Protein AF-A0A947CU86-F1 (afdb_monomer_lite)

Foldseek 3Di:
DPPPVVVVVVVVLVVLVVDFDPVLLVVQQVLLVVLLVLQLVVLVVLQVQLVCLLVQLVVQLVVDDCPPRVLSNLLSVLSNVSSVVSNVVSVVSNVVSVPDGGDRDLVVSLVVLVVVLVVLVVLLVVLVVQLVVLVCLLVVLVVPDDSSSSSPNNSVNSNVVSVVSNVVSVVVSVVSVVSNVVSVVSSVVSNPPPPPPPPPDDDDD

Radius of gyration: 26.67 Å; chains: 1; bounding box: 79×33×74 Å

pLDDT: mean 85.04, std 18.04, range [40.31, 98.44]

Sequence (205 aa):
MSGANNRLAATALVAALVFSPPAAADDVRELGSERIDAGRTHLWRSLVWGGANVAGGLALTLASDRDDDAFRWGFGIQTTIWGSINVGIAGIGLAWMASSKPDSQALAANRSERRYHDILLFSLGLDIAYITAGTLLVTTSYYGLDSAREWRGQGTAIIIQGSALLVLEGLQWLGSRKRLDRLARLRLSAQPAAGGGLLGLTYSW

Secondary structure (DSSP, 8-state):
--HHHHHHHHHHHHHHHH---HHHHHHHHHHHHHHHHHHHHHHHHHHHHHHHHHHHHHHHHHTS-TTTSHHHHHHHHHHHHHHHHHHHHHHHHHHHHTT----SSHHHHHHHHHHHHHHHHHHHHHHHHHHHHHHHHHHHTTSS-TTHHHHHHHHHHHHHHHHHHHHHHHHHHHHHHHHHHHHHHHHHHHS--TTSTTSS-----

Structure (mmCIF, N/CA/C/O backbone):
data_AF-A0A947CU86-F1
#
_entry.id   AF-A0A947CU86-F1
#
loop_
_atom_site.group_PDB
_atom_site.id
_atom_site.type_symbol
_atom_site.label_atom_id
_atom_site.label_alt_id
_atom_site.label_comp_id
_atom_site.label_asym_id
_atom_site.label_entity_id
_atom_site.label_seq_id
_atom_site.pdbx_PDB_ins_code
_atom_site.Cartn_x
_atom_site.Cartn_y
_atom_site.Cartn_z
_atom_site.occupancy
_atom_site.B_iso_or_equiv
_atom_site.auth_seq_id
_atom_site.auth_comp_id
_atom_site.auth_asym_id
_atom_site.auth_atom_id
_atom_site.pdbx_PDB_model_num
ATOM 1 N N . MET A 1 1 ? 50.654 3.733 -41.963 1.00 47.09 1 MET A N 1
ATOM 2 C CA . MET A 1 1 ? 49.215 4.082 -42.075 1.00 47.09 1 MET A CA 1
ATOM 3 C C . MET A 1 1 ? 48.349 3.266 -41.092 1.00 47.09 1 MET A C 1
ATOM 5 O O . MET A 1 1 ? 47.300 2.776 -41.470 1.00 47.09 1 MET A O 1
ATOM 9 N N . SER A 1 2 ? 48.762 3.123 -39.819 1.00 54.47 2 SER A N 1
ATOM 10 C CA . SER A 1 2 ? 48.119 2.214 -38.835 1.00 54.47 2 SER A CA 1
ATOM 11 C C . SER A 1 2 ? 47.213 2.934 -37.805 1.00 54.47 2 SER A C 1
ATOM 13 O O . SER A 1 2 ? 46.310 2.342 -37.226 1.00 54.47 2 SER A O 1
ATOM 15 N N . GLY A 1 3 ? 47.374 4.252 -37.618 1.00 40.31 3 GLY A N 1
ATOM 16 C CA . GLY A 1 3 ? 46.647 5.015 -36.588 1.00 40.31 3 GLY A CA 1
ATOM 17 C C . GLY A 1 3 ? 45.182 5.365 -36.897 1.00 40.31 3 GLY A C 1
ATOM 18 O O . GLY A 1 3 ? 44.434 5.691 -35.977 1.00 40.31 3 GLY A O 1
ATOM 19 N N . ALA A 1 4 ? 44.750 5.295 -38.162 1.00 46.72 4 ALA A N 1
ATOM 20 C CA . ALA A 1 4 ? 43.380 5.644 -38.558 1.00 46.72 4 ALA A CA 1
ATOM 21 C C . ALA A 1 4 ? 42.360 4.548 -38.186 1.00 46.72 4 ALA A C 1
ATOM 23 O O . ALA A 1 4 ? 41.251 4.857 -37.753 1.00 46.72 4 ALA A O 1
ATOM 24 N N . ASN A 1 5 ? 42.762 3.274 -38.258 1.00 45.03 5 ASN A N 1
ATOM 25 C CA . ASN A 1 5 ? 41.871 2.134 -38.019 1.00 45.03 5 ASN A CA 1
ATOM 26 C C . ASN A 1 5 ? 41.503 1.976 -36.534 1.00 45.03 5 ASN A C 1
ATOM 28 O O . ASN A 1 5 ? 40.354 1.676 -36.216 1.00 45.03 5 ASN A O 1
ATOM 32 N N . ASN A 1 6 ? 42.431 2.274 -35.616 1.00 45.84 6 ASN A N 1
ATOM 33 C CA . ASN A 1 6 ? 42.163 2.201 -34.172 1.00 45.84 6 ASN A CA 1
ATOM 34 C C . ASN A 1 6 ? 41.195 3.283 -33.680 1.00 45.84 6 ASN A C 1
ATOM 36 O O . ASN A 1 6 ? 40.425 3.044 -32.752 1.00 45.84 6 ASN A O 1
ATOM 40 N N . ARG A 1 7 ? 41.205 4.470 -34.302 1.00 43.47 7 ARG A N 1
ATOM 41 C CA . ARG A 1 7 ? 40.267 5.544 -33.947 1.00 43.47 7 ARG A CA 1
ATOM 42 C C . ARG A 1 7 ? 38.852 5.215 -34.410 1.00 43.47 7 ARG A C 1
ATOM 44 O O . ARG A 1 7 ? 37.931 5.343 -33.617 1.00 43.47 7 ARG A O 1
ATOM 51 N N . LEU A 1 8 ? 38.695 4.700 -35.630 1.00 46.00 8 LEU A N 1
ATOM 52 C CA . LEU A 1 8 ? 37.393 4.285 -36.163 1.00 46.00 8 LEU A CA 1
ATOM 53 C C . LEU A 1 8 ? 36.778 3.124 -35.368 1.00 46.00 8 LEU A C 1
ATOM 55 O O . LEU A 1 8 ? 35.585 3.157 -35.077 1.00 46.00 8 LEU A O 1
ATOM 59 N N . ALA A 1 9 ? 37.589 2.148 -34.942 1.00 44.66 9 ALA A N 1
ATOM 60 C CA . ALA A 1 9 ? 37.128 1.045 -34.100 1.00 44.66 9 ALA A CA 1
ATOM 61 C C . ALA A 1 9 ? 36.658 1.524 -32.715 1.00 44.66 9 ALA A C 1
ATOM 63 O O . ALA A 1 9 ? 35.591 1.120 -32.259 1.00 44.66 9 ALA A O 1
ATOM 64 N N . ALA A 1 10 ? 37.399 2.434 -32.071 1.00 43.59 10 ALA A N 1
ATOM 65 C CA . ALA A 1 10 ? 37.011 3.006 -30.781 1.00 43.59 10 ALA A CA 1
ATOM 66 C C . ALA A 1 10 ? 35.744 3.878 -30.881 1.00 43.59 10 ALA A C 1
ATOM 68 O O . ALA A 1 10 ? 34.868 3.791 -30.022 1.00 43.59 10 ALA A O 1
ATOM 69 N N . THR A 1 11 ? 35.600 4.677 -31.945 1.00 48.91 11 THR A N 1
ATOM 70 C CA . THR A 1 11 ? 34.396 5.493 -32.178 1.00 48.91 11 THR A CA 1
ATOM 71 C C . THR A 1 11 ? 33.174 4.631 -32.506 1.00 48.91 11 THR A C 1
ATOM 73 O O . THR A 1 11 ? 32.088 4.925 -32.016 1.00 48.91 11 THR A O 1
ATOM 76 N N . ALA A 1 12 ? 33.337 3.535 -33.254 1.00 47.31 12 ALA A N 1
ATOM 77 C CA . ALA A 1 12 ? 32.263 2.580 -33.533 1.00 47.31 12 ALA A CA 1
ATOM 78 C C . ALA A 1 12 ? 31.816 1.811 -32.276 1.00 47.31 12 ALA A C 1
ATOM 80 O O . ALA A 1 12 ? 30.625 1.573 -32.096 1.00 47.31 12 ALA A O 1
ATOM 81 N N . LEU A 1 13 ? 32.744 1.483 -31.370 1.00 46.41 13 LEU A N 1
ATOM 82 C CA . LEU A 1 13 ? 32.437 0.835 -30.089 1.00 46.41 13 LEU A CA 1
ATOM 83 C C . LEU A 1 13 ? 31.661 1.765 -29.150 1.00 46.41 13 LEU A C 1
ATOM 85 O O . LEU A 1 13 ? 30.691 1.345 -28.525 1.00 46.41 13 LEU A O 1
ATOM 89 N N . VAL A 1 14 ? 32.043 3.045 -29.098 1.00 49.31 14 VAL A N 1
ATOM 90 C CA . VAL A 1 14 ? 31.307 4.077 -28.353 1.00 49.31 14 VAL A CA 1
ATOM 91 C C . VAL A 1 14 ? 29.944 4.351 -28.998 1.00 49.31 14 VAL A C 1
ATOM 93 O O . VAL A 1 14 ? 28.955 4.481 -28.285 1.00 49.31 14 VAL A O 1
ATOM 96 N N . ALA A 1 15 ? 29.850 4.360 -30.331 1.00 45.69 15 ALA A N 1
ATOM 97 C CA . ALA A 1 15 ? 28.580 4.512 -31.039 1.00 45.69 15 ALA A CA 1
ATOM 98 C C . ALA A 1 15 ? 27.636 3.317 -30.809 1.00 45.69 15 ALA A C 1
ATOM 100 O O . ALA A 1 15 ? 26.455 3.531 -30.559 1.00 45.69 15 ALA A O 1
ATOM 101 N N . ALA A 1 16 ? 28.145 2.081 -30.795 1.00 48.28 16 ALA A N 1
ATOM 102 C CA . ALA A 1 16 ? 27.369 0.878 -30.472 1.00 48.28 16 ALA A CA 1
ATOM 103 C C . ALA A 1 16 ? 26.958 0.807 -28.988 1.00 48.28 16 ALA A C 1
ATOM 105 O O . ALA A 1 16 ? 25.916 0.251 -28.657 1.00 48.28 16 ALA A O 1
ATOM 106 N N . LEU A 1 17 ? 27.736 1.414 -28.085 1.00 49.50 17 LEU A N 1
ATOM 107 C CA . LEU A 1 17 ? 27.363 1.586 -26.675 1.00 49.50 17 LEU A CA 1
ATOM 108 C C . LEU A 1 17 ? 26.264 2.644 -26.471 1.00 49.50 17 LEU A C 1
ATOM 110 O O . LEU A 1 17 ? 25.561 2.600 -25.462 1.00 49.50 17 LEU A O 1
ATOM 114 N N . VAL A 1 18 ? 26.118 3.587 -27.407 1.00 52.91 18 VAL A N 1
ATOM 115 C CA . VAL A 1 18 ? 25.136 4.685 -27.350 1.00 52.91 18 VAL A CA 1
ATOM 116 C C . VAL A 1 18 ? 23.864 4.364 -28.149 1.00 52.91 18 VAL A C 1
ATOM 118 O O . VAL A 1 18 ? 22.779 4.792 -27.756 1.00 52.91 18 VAL A O 1
ATOM 121 N N . PHE A 1 19 ? 23.963 3.577 -29.224 1.00 52.75 19 PHE A N 1
ATOM 122 C CA . PHE A 1 19 ? 22.835 3.163 -30.060 1.00 52.75 19 PHE A CA 1
ATOM 123 C C . PHE A 1 19 ? 22.458 1.703 -29.789 1.00 52.75 19 PHE A C 1
ATOM 125 O O . PHE A 1 19 ? 23.100 0.773 -30.272 1.00 52.75 19 PHE A O 1
ATOM 132 N N . SER A 1 20 ? 21.381 1.496 -29.029 1.00 56.19 20 SER A N 1
ATOM 133 C CA . SER A 1 20 ? 20.736 0.180 -28.968 1.00 56.19 20 SER A CA 1
ATOM 134 C C . SER A 1 20 ? 20.122 -0.148 -30.337 1.00 56.19 20 SER A C 1
ATOM 136 O O . SER A 1 20 ? 19.529 0.746 -30.949 1.00 56.19 20 SER A O 1
ATOM 138 N N . PRO A 1 21 ? 20.242 -1.393 -30.840 1.00 62.12 21 PRO A N 1
ATOM 139 C CA . PRO A 1 21 ? 19.583 -1.786 -32.081 1.00 62.12 21 PRO A CA 1
ATOM 140 C C . PRO A 1 21 ? 18.061 -1.583 -31.959 1.00 62.12 21 PRO A C 1
ATOM 142 O O . PRO A 1 21 ? 17.528 -1.708 -30.854 1.00 62.12 21 PRO A O 1
ATOM 145 N N . PRO A 1 22 ? 17.347 -1.294 -33.062 1.00 64.44 22 PRO A N 1
ATOM 146 C CA . PRO A 1 22 ? 15.924 -0.942 -33.030 1.00 64.44 22 PRO A CA 1
ATOM 147 C C . PRO A 1 22 ? 15.060 -1.989 -32.309 1.00 64.44 22 PRO A C 1
ATOM 149 O O . PRO A 1 22 ? 14.259 -1.612 -31.463 1.00 64.44 22 PRO A O 1
ATOM 152 N N . ALA A 1 23 ? 15.325 -3.286 -32.508 1.00 65.81 23 ALA A N 1
ATOM 153 C CA . ALA A 1 23 ? 14.635 -4.362 -31.786 1.00 65.81 23 ALA A CA 1
ATOM 154 C C . ALA A 1 23 ? 14.826 -4.292 -30.254 1.00 65.81 23 ALA A C 1
ATOM 156 O O . ALA A 1 23 ? 13.877 -4.463 -29.501 1.00 65.81 23 ALA A O 1
ATOM 157 N N . ALA A 1 24 ? 16.028 -3.950 -29.774 1.00 76.38 24 ALA A N 1
ATOM 158 C CA . ALA A 1 24 ? 16.272 -3.773 -28.341 1.00 7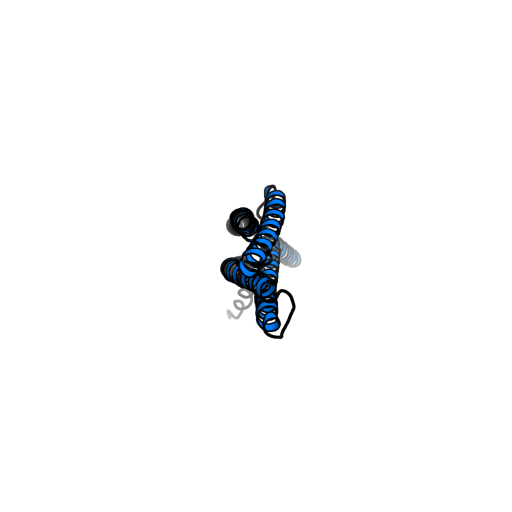6.38 24 ALA A CA 1
ATOM 159 C C . ALA A 1 24 ? 15.626 -2.488 -27.793 1.00 76.38 24 ALA A C 1
ATOM 161 O O . ALA A 1 24 ? 15.293 -2.421 -26.612 1.00 76.38 24 ALA A O 1
ATOM 162 N N . ALA A 1 25 ? 15.457 -1.457 -28.626 1.00 81.12 25 ALA A N 1
ATOM 163 C CA . ALA A 1 25 ? 14.729 -0.252 -28.243 1.00 81.12 25 ALA A CA 1
ATOM 164 C C . ALA A 1 25 ? 13.219 -0.520 -28.120 1.00 81.12 25 ALA A C 1
ATOM 166 O O . ALA A 1 25 ? 12.595 -0.002 -27.193 1.00 81.12 25 ALA A O 1
ATOM 167 N N . ASP A 1 26 ? 12.651 -1.350 -28.996 1.00 87.81 26 ASP A N 1
ATOM 168 C CA . ASP A 1 26 ? 11.247 -1.764 -28.932 1.00 87.81 26 ASP A CA 1
ATOM 169 C C . ASP A 1 26 ? 10.968 -2.603 -27.675 1.00 87.81 26 ASP A C 1
ATOM 171 O O . ASP A 1 26 ? 10.070 -2.251 -26.907 1.00 87.81 26 ASP A O 1
ATOM 175 N N . ASP A 1 27 ? 11.817 -3.592 -27.369 1.00 89.44 27 ASP A N 1
ATOM 176 C CA . ASP A 1 27 ? 11.718 -4.400 -26.140 1.00 89.44 27 ASP A CA 1
ATOM 177 C C . ASP A 1 27 ? 11.796 -3.533 -24.866 1.00 89.44 27 ASP A C 1
ATOM 179 O O . ASP A 1 27 ? 11.077 -3.737 -23.884 1.00 89.44 27 ASP A O 1
ATOM 183 N N . VAL A 1 28 ? 12.676 -2.524 -24.856 1.00 90.12 28 VAL A N 1
ATOM 184 C CA . VAL A 1 28 ? 12.809 -1.587 -23.727 1.00 90.12 28 VAL A CA 1
ATOM 185 C C . VAL A 1 28 ? 11.543 -0.750 -23.549 1.00 90.12 28 VAL A C 1
ATOM 187 O O . VAL A 1 28 ? 11.102 -0.537 -22.414 1.00 90.12 28 VAL A O 1
ATOM 190 N N . ARG A 1 29 ? 10.943 -0.284 -24.650 1.00 91.44 29 ARG A N 1
ATOM 191 C CA . ARG A 1 29 ? 9.690 0.480 -24.610 1.00 91.44 29 ARG A CA 1
ATOM 192 C C . ARG A 1 29 ? 8.526 -0.391 -24.159 1.00 91.44 29 ARG A C 1
ATOM 194 O O . ARG A 1 29 ? 7.700 0.092 -23.390 1.00 91.44 29 ARG A O 1
ATOM 201 N N . GLU A 1 30 ? 8.475 -1.651 -24.581 1.00 93.56 30 GLU A N 1
ATOM 202 C CA . GLU A 1 30 ? 7.477 -2.618 -24.123 1.00 93.56 30 GLU A CA 1
ATOM 203 C C . GLU A 1 30 ? 7.554 -2.804 -22.604 1.00 93.56 30 GLU A C 1
ATOM 205 O O . GLU A 1 30 ? 6.565 -2.585 -21.906 1.00 93.56 30 GLU A O 1
ATOM 210 N N . LEU A 1 31 ? 8.744 -3.084 -22.061 1.00 93.56 31 LEU A N 1
ATOM 211 C CA . LEU A 1 31 ? 8.944 -3.226 -20.612 1.00 93.56 31 LEU A CA 1
ATOM 212 C C . LEU A 1 31 ? 8.613 -1.935 -19.845 1.00 93.56 31 LEU A C 1
ATOM 214 O O . LEU A 1 31 ? 8.085 -1.980 -18.731 1.00 93.56 31 LEU A O 1
ATOM 218 N N . GLY A 1 32 ? 8.897 -0.773 -20.439 1.00 93.81 32 GLY A N 1
ATOM 219 C CA . GLY A 1 32 ? 8.495 0.525 -19.902 1.00 93.81 32 GLY A CA 1
ATOM 220 C C . GLY A 1 32 ? 6.973 0.709 -19.852 1.00 93.81 32 GLY A C 1
ATOM 221 O O . GLY A 1 32 ? 6.467 1.229 -18.855 1.00 93.81 32 GLY A O 1
ATOM 222 N N . SER A 1 33 ? 6.253 0.263 -20.885 1.00 95.00 33 SER A N 1
ATOM 223 C CA . SER A 1 33 ? 4.784 0.258 -20.932 1.00 95.00 33 SER A CA 1
ATOM 224 C C . SER A 1 33 ? 4.201 -0.703 -19.901 1.00 95.00 33 SER A C 1
ATOM 226 O O . SER A 1 33 ? 3.372 -0.282 -19.100 1.00 95.00 33 SER A O 1
ATOM 228 N N . GLU A 1 34 ? 4.710 -1.938 -19.818 1.00 95.62 34 GLU A N 1
ATOM 229 C CA . GLU A 1 34 ? 4.283 -2.921 -18.813 1.00 95.62 34 GLU A CA 1
ATOM 230 C C . GLU A 1 34 ? 4.397 -2.364 -17.383 1.00 95.62 34 GLU A C 1
ATOM 232 O O . GLU A 1 34 ? 3.523 -2.592 -16.546 1.00 95.62 34 GLU A O 1
ATOM 237 N N . ARG A 1 35 ? 5.478 -1.629 -17.081 1.00 95.69 35 ARG A N 1
ATOM 238 C CA . ARG A 1 35 ? 5.667 -0.969 -15.780 1.00 95.69 35 ARG A CA 1
ATOM 239 C C . ARG A 1 35 ? 4.604 0.097 -15.524 1.00 95.69 35 ARG A C 1
ATOM 241 O O . ARG A 1 35 ? 4.060 0.157 -14.422 1.00 95.69 35 ARG A O 1
ATOM 248 N N . ILE A 1 36 ? 4.339 0.958 -16.509 1.00 95.50 36 ILE A N 1
ATOM 249 C CA . ILE A 1 36 ? 3.331 2.022 -16.395 1.00 95.50 36 ILE A CA 1
ATOM 250 C C . ILE A 1 36 ? 1.943 1.406 -16.201 1.00 95.50 36 ILE A C 1
ATOM 252 O O . ILE A 1 36 ? 1.215 1.824 -15.303 1.00 95.50 36 ILE A O 1
ATOM 256 N N . ASP A 1 37 ? 1.603 0.377 -16.972 1.00 95.50 37 ASP A N 1
ATOM 257 C CA . ASP A 1 37 ? 0.316 -0.311 -16.881 1.00 95.50 37 ASP A CA 1
ATOM 258 C C . ASP A 1 37 ? 0.151 -1.046 -15.551 1.00 95.50 37 ASP A C 1
ATOM 260 O O . ASP A 1 37 ? -0.918 -0.978 -14.938 1.00 95.50 37 ASP A O 1
ATOM 264 N N . ALA A 1 38 ? 1.212 -1.685 -15.047 1.00 94.50 38 ALA A N 1
ATOM 265 C CA . ALA A 1 38 ? 1.219 -2.278 -13.713 1.00 94.50 38 ALA A CA 1
ATOM 266 C C . ALA A 1 38 ? 0.969 -1.217 -12.629 1.00 94.50 38 ALA A C 1
ATOM 268 O O . ALA A 1 38 ? 0.105 -1.408 -11.772 1.00 94.50 38 ALA A O 1
ATOM 269 N N . GLY A 1 39 ? 1.655 -0.071 -12.714 1.00 94.44 39 GLY A N 1
ATOM 270 C CA . GLY A 1 39 ? 1.456 1.058 -11.806 1.00 94.44 39 GLY A CA 1
ATOM 271 C C . GLY A 1 39 ? 0.026 1.604 -11.845 1.00 94.44 39 GLY A C 1
ATOM 272 O O . GLY A 1 39 ? -0.600 1.762 -10.798 1.00 94.44 39 GLY A O 1
ATOM 273 N N . ARG A 1 40 ? -0.536 1.827 -13.039 1.00 95.56 40 ARG A N 1
ATOM 274 C CA . ARG A 1 40 ? -1.930 2.280 -13.206 1.00 95.56 40 ARG A CA 1
ATOM 275 C C . ARG A 1 40 ? -2.922 1.270 -12.654 1.00 95.56 40 ARG A C 1
ATOM 277 O O . ARG A 1 40 ? -3.845 1.650 -11.941 1.00 95.56 40 ARG A O 1
ATOM 284 N N . THR A 1 41 ? -2.730 -0.006 -12.972 1.00 94.44 41 THR A N 1
ATOM 285 C CA . THR A 1 41 ? -3.597 -1.093 -12.506 1.00 94.44 41 THR A CA 1
ATOM 286 C C . THR A 1 41 ? -3.616 -1.156 -10.986 1.00 94.44 41 THR A C 1
ATOM 288 O O . THR A 1 41 ? -4.682 -1.293 -10.390 1.00 94.44 41 THR A O 1
ATOM 291 N N . HIS A 1 42 ? -2.455 -1.024 -10.348 1.00 92.81 42 HIS A N 1
ATOM 292 C CA . HIS A 1 42 ? -2.369 -0.967 -8.897 1.00 92.81 42 HIS A CA 1
ATOM 293 C C . HIS A 1 42 ? -3.100 0.236 -8.318 1.00 92.81 42 HIS A C 1
ATOM 295 O O . HIS A 1 42 ? -3.942 0.048 -7.449 1.00 92.81 42 HIS A O 1
ATOM 301 N N . LEU A 1 43 ? -2.862 1.441 -8.841 1.00 94.88 43 LEU A N 1
ATOM 302 C CA . LEU A 1 43 ? -3.537 2.642 -8.350 1.00 94.88 43 LEU A CA 1
ATOM 303 C C . LEU A 1 43 ? -5.060 2.547 -8.513 1.00 94.88 43 LEU A C 1
ATOM 305 O O . LEU A 1 43 ? -5.789 2.895 -7.592 1.00 94.88 43 LEU A O 1
ATOM 309 N N . TRP A 1 44 ? -5.558 2.008 -9.628 1.00 96.12 44 TRP A N 1
ATOM 310 C CA . TRP A 1 44 ? -6.992 1.761 -9.803 1.00 96.12 44 TRP A CA 1
ATOM 311 C C . TRP A 1 44 ? -7.548 0.760 -8.792 1.00 96.12 44 TRP A C 1
ATOM 313 O O . TRP A 1 44 ? -8.610 0.999 -8.219 1.00 96.12 44 TRP A O 1
ATOM 323 N N . ARG A 1 45 ? -6.834 -0.341 -8.533 1.00 92.88 45 ARG A N 1
ATOM 324 C CA . ARG A 1 45 ? -7.226 -1.305 -7.495 1.00 92.88 45 ARG A CA 1
ATOM 325 C C . ARG A 1 45 ? -7.256 -0.648 -6.119 1.00 92.88 45 ARG A C 1
ATOM 327 O O . ARG A 1 45 ? -8.237 -0.826 -5.407 1.00 92.88 45 ARG A O 1
ATOM 334 N N . SER A 1 46 ? -6.243 0.146 -5.780 1.00 92.38 46 SER A N 1
ATOM 335 C CA . SER A 1 46 ? -6.174 0.885 -4.516 1.00 92.38 46 SER A CA 1
ATOM 336 C C . SER A 1 46 ? -7.288 1.924 -4.393 1.00 92.38 46 SER A C 1
ATOM 338 O O . SER A 1 46 ? -7.846 2.081 -3.311 1.00 92.38 46 SER A O 1
ATOM 340 N N . LEU A 1 47 ? -7.672 2.583 -5.490 1.00 95.81 47 LEU A N 1
ATOM 341 C CA . LEU A 1 47 ? -8.796 3.520 -5.516 1.00 95.81 47 LEU A CA 1
ATOM 342 C C . LEU A 1 47 ? -10.125 2.809 -5.241 1.00 95.81 47 LEU A C 1
ATOM 344 O O . LEU A 1 47 ? -10.898 3.261 -4.402 1.00 95.81 47 LEU A O 1
ATOM 348 N N . VAL A 1 48 ? -10.386 1.693 -5.929 1.00 95.81 48 VAL A N 1
ATOM 349 C CA . VAL A 1 48 ? -11.620 0.908 -5.757 1.00 95.81 48 VAL A CA 1
ATOM 350 C C . VAL A 1 48 ? -11.681 0.296 -4.359 1.00 95.81 48 VAL A C 1
ATOM 352 O O . VAL A 1 48 ? -12.698 0.419 -3.681 1.00 95.81 48 VAL A O 1
ATOM 355 N N . TRP A 1 49 ? -10.585 -0.313 -3.903 1.00 92.19 49 TRP A N 1
ATOM 356 C CA . TRP A 1 49 ? -10.465 -0.869 -2.555 1.00 92.19 49 TRP A CA 1
ATOM 357 C C . TRP A 1 49 ? -10.654 0.209 -1.485 1.00 92.19 49 TRP A C 1
ATOM 359 O O . TRP A 1 49 ? -11.438 0.044 -0.554 1.00 92.19 49 TRP A O 1
ATOM 369 N N . GLY A 1 50 ? -9.982 1.350 -1.647 1.00 95.69 50 GLY A N 1
ATOM 370 C CA . GLY A 1 50 ? -10.110 2.498 -0.760 1.00 95.69 50 GLY A CA 1
ATOM 371 C C . GLY A 1 50 ? -11.538 3.037 -0.716 1.00 95.69 50 GLY A C 1
ATOM 372 O O . GLY A 1 50 ? -12.076 3.233 0.368 1.00 95.69 50 GLY A O 1
ATOM 373 N N . GLY A 1 51 ? -12.188 3.194 -1.871 1.00 97.62 51 GLY A N 1
ATOM 374 C CA . GLY A 1 51 ? -13.579 3.638 -1.959 1.00 97.62 51 GLY A CA 1
ATOM 375 C C . GLY A 1 51 ? -14.553 2.674 -1.281 1.00 97.62 51 GLY A C 1
ATOM 376 O O . GLY A 1 51 ? -15.421 3.112 -0.526 1.00 97.62 51 GLY A O 1
ATOM 377 N N . ALA A 1 52 ? -14.371 1.363 -1.475 1.00 96.69 52 ALA A N 1
ATOM 378 C CA . ALA A 1 52 ? -15.154 0.340 -0.783 1.00 96.69 52 ALA A CA 1
ATOM 379 C C . ALA A 1 52 ? -14.964 0.409 0.741 1.00 96.69 52 ALA A C 1
ATOM 381 O O . ALA A 1 52 ? -15.939 0.323 1.485 1.00 96.69 52 ALA A O 1
ATOM 382 N N . ASN A 1 53 ? -13.735 0.639 1.208 1.00 97.06 53 ASN A N 1
ATOM 383 C CA . ASN A 1 53 ? -13.433 0.820 2.627 1.00 97.06 53 ASN A CA 1
ATOM 384 C C . ASN A 1 53 ? -14.037 2.102 3.205 1.00 97.06 53 ASN A C 1
ATOM 386 O O . ASN A 1 53 ? -14.562 2.073 4.312 1.00 97.06 53 ASN A O 1
ATOM 390 N N . VAL A 1 54 ? -14.019 3.218 2.472 1.00 98.44 54 VAL A N 1
ATOM 391 C CA . VAL A 1 54 ? -14.703 4.446 2.905 1.00 98.44 54 VAL A CA 1
ATOM 392 C C . VAL A 1 54 ? -16.198 4.187 3.056 1.00 98.44 54 VAL A C 1
ATOM 394 O O . VAL A 1 54 ? -16.758 4.455 4.114 1.00 98.44 54 VAL A O 1
ATOM 397 N N . ALA A 1 55 ? -16.840 3.619 2.034 1.00 98.25 55 ALA A N 1
ATOM 398 C CA . ALA A 1 55 ? -18.275 3.358 2.062 1.00 98.25 55 ALA A CA 1
ATOM 399 C C . ALA A 1 55 ? -18.660 2.364 3.172 1.00 98.25 55 ALA A C 1
ATOM 401 O O . ALA A 1 55 ? -19.539 2.650 3.985 1.00 98.25 55 ALA A O 1
ATOM 402 N N . GLY A 1 56 ? -17.980 1.216 3.236 1.00 97.62 56 GLY A N 1
ATOM 403 C CA . GLY A 1 56 ? -18.248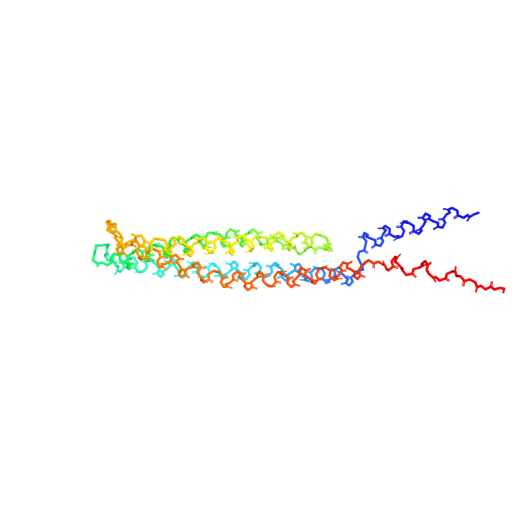 0.172 4.225 1.00 97.62 56 GLY A CA 1
ATOM 404 C C . GLY A 1 56 ? -17.888 0.589 5.650 1.00 97.62 56 GLY A C 1
ATOM 405 O O . GLY A 1 56 ? -18.645 0.320 6.579 1.00 97.62 56 GLY A O 1
ATOM 406 N N . GLY A 1 57 ? -16.767 1.290 5.827 1.00 97.75 57 GLY A N 1
ATOM 407 C CA . GLY A 1 57 ? -16.331 1.813 7.117 1.00 97.75 57 GLY A CA 1
ATOM 408 C C . GLY A 1 57 ? -17.284 2.874 7.664 1.00 97.75 57 GLY A C 1
ATOM 409 O O . GLY A 1 57 ? -17.653 2.807 8.839 1.00 97.75 57 GLY A O 1
ATOM 410 N N . LEU A 1 58 ? -17.745 3.807 6.821 1.00 98.25 58 LEU A N 1
ATOM 411 C CA . LEU A 1 58 ? -18.733 4.814 7.213 1.00 98.25 58 LEU A CA 1
ATOM 412 C C . LEU A 1 58 ? -20.063 4.158 7.565 1.00 98.25 58 LEU A C 1
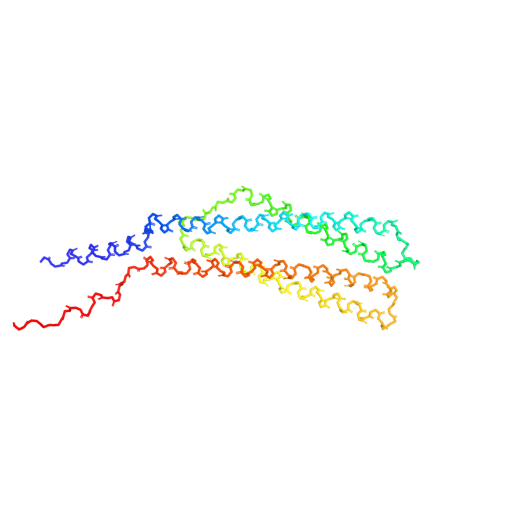ATOM 414 O O . LEU A 1 58 ? -20.622 4.460 8.614 1.00 98.25 58 LEU A O 1
ATOM 418 N N . ALA A 1 59 ? -20.541 3.227 6.735 1.00 98.06 59 ALA A N 1
ATOM 419 C CA . ALA A 1 59 ? -21.770 2.492 7.013 1.00 98.06 59 ALA A CA 1
ATOM 420 C C . ALA A 1 59 ? -21.692 1.753 8.356 1.00 98.06 59 ALA A C 1
ATOM 422 O O . ALA A 1 59 ? -22.617 1.843 9.159 1.00 98.06 59 ALA A O 1
ATOM 423 N N . LEU A 1 60 ? -20.575 1.073 8.635 1.00 96.94 60 LEU A N 1
ATOM 424 C CA . LEU A 1 60 ? -20.383 0.371 9.901 1.00 96.94 60 LEU A CA 1
ATOM 425 C C . LEU A 1 60 ? -20.311 1.335 11.089 1.00 96.94 60 LEU A C 1
ATOM 427 O O . LEU A 1 60 ? -20.918 1.063 12.119 1.00 96.94 60 LEU A O 1
ATOM 431 N N . THR A 1 61 ? -19.603 2.455 10.941 1.00 97.06 61 THR A N 1
ATOM 432 C CA . THR A 1 61 ? -19.486 3.483 11.986 1.00 97.06 61 THR A CA 1
ATOM 433 C C . THR A 1 61 ? -20.846 4.079 12.326 1.00 97.06 61 THR A C 1
ATOM 435 O O . THR A 1 61 ? -21.196 4.165 13.493 1.00 97.06 61 THR A O 1
ATOM 438 N N . LEU A 1 62 ? -21.625 4.466 11.312 1.00 96.88 62 LEU A N 1
ATOM 439 C CA . LEU A 1 62 ? -22.945 5.081 11.486 1.00 96.88 62 LEU A CA 1
ATOM 440 C C . LEU A 1 62 ? -23.990 4.096 12.025 1.00 96.88 62 LEU A C 1
ATOM 442 O O . LEU A 1 62 ? -24.970 4.518 12.628 1.00 96.88 62 LEU A O 1
ATOM 446 N N . ALA A 1 63 ? -23.789 2.797 11.799 1.00 96.44 63 ALA A N 1
ATOM 447 C CA . ALA A 1 63 ? -24.642 1.731 12.312 1.00 96.44 63 ALA A CA 1
ATOM 448 C C . ALA A 1 63 ? -24.192 1.182 13.680 1.00 96.44 63 ALA A C 1
ATOM 450 O O . ALA A 1 63 ? -24.776 0.203 14.142 1.00 96.44 63 ALA A O 1
ATOM 451 N N . SER A 1 64 ? -23.151 1.753 14.297 1.00 95.25 64 SER A N 1
ATOM 452 C CA . SER A 1 64 ? -22.615 1.306 15.588 1.00 95.25 64 SER A CA 1
ATOM 453 C C . SER A 1 64 ? -22.652 2.441 16.603 1.00 95.25 64 SER A C 1
ATOM 455 O O . SER A 1 64 ? -22.297 3.574 16.284 1.00 95.25 64 SER A O 1
ATOM 457 N N . ASP A 1 65 ? -23.010 2.122 17.840 1.00 93.94 65 ASP A N 1
ATOM 458 C CA . ASP A 1 65 ? -22.817 3.029 18.967 1.00 93.94 65 ASP A CA 1
ATOM 459 C C . ASP A 1 65 ? -21.388 2.907 19.525 1.00 93.94 65 ASP A C 1
ATOM 461 O O . ASP A 1 65 ? -20.783 1.829 19.503 1.00 93.94 65 ASP A O 1
ATOM 465 N N . ARG A 1 66 ? -20.815 4.020 19.992 1.00 89.56 66 ARG A N 1
ATOM 466 C CA . ARG A 1 66 ? -19.430 4.033 20.478 1.00 89.56 66 ARG A CA 1
ATOM 467 C C . ARG A 1 66 ? -19.270 3.293 21.806 1.00 89.56 66 ARG A C 1
ATOM 469 O O . ARG A 1 66 ? -18.218 2.693 22.016 1.00 89.56 66 ARG A O 1
ATOM 476 N N . ASP A 1 67 ? -20.281 3.307 22.661 1.00 89.38 67 ASP A N 1
ATOM 477 C CA . ASP A 1 67 ? -20.223 2.715 23.993 1.00 89.38 67 ASP A CA 1
ATOM 478 C C . ASP A 1 67 ? -20.711 1.259 23.956 1.00 89.38 67 ASP A C 1
ATOM 480 O O . ASP A 1 67 ? -20.009 0.350 24.418 1.00 89.38 67 ASP A O 1
ATOM 484 N N . ASP A 1 68 ? -21.848 1.003 23.304 1.00 91.56 68 ASP A N 1
ATOM 485 C CA . ASP A 1 68 ? -22.450 -0.337 23.248 1.00 91.56 68 ASP A CA 1
ATOM 486 C C . ASP A 1 68 ? -21.732 -1.264 22.241 1.00 91.56 68 ASP A C 1
ATOM 488 O O . ASP A 1 68 ? -21.491 -2.454 22.505 1.00 91.56 68 ASP A O 1
ATOM 492 N N . ASP A 1 69 ? -21.296 -0.701 21.108 1.00 95.19 69 ASP A N 1
ATOM 493 C CA . ASP A 1 69 ? -20.685 -1.396 19.967 1.00 95.19 69 ASP A CA 1
ATOM 494 C C . ASP A 1 69 ? -19.245 -0.928 19.676 1.00 95.19 69 ASP A C 1
ATOM 496 O O . ASP A 1 69 ? -18.756 -1.029 18.546 1.00 95.19 69 ASP A O 1
ATOM 500 N N . ALA A 1 70 ? -18.516 -0.500 20.713 1.00 95.19 70 ALA A N 1
ATOM 501 C CA . ALA A 1 70 ? -17.166 0.076 20.644 1.00 95.19 70 ALA A CA 1
ATOM 502 C C . ALA A 1 70 ? -16.203 -0.602 19.647 1.00 95.19 70 ALA A C 1
ATOM 504 O O . ALA A 1 70 ? -15.484 0.069 18.909 1.00 95.19 70 ALA A O 1
ATOM 505 N N . PHE A 1 71 ? -16.197 -1.940 19.577 1.00 96.94 71 PHE A N 1
ATOM 506 C CA . PHE A 1 71 ? -15.377 -2.680 18.607 1.00 96.94 71 PHE A CA 1
ATOM 507 C C . PHE A 1 71 ? -15.770 -2.388 17.155 1.00 96.94 71 PHE A C 1
ATOM 509 O O . PHE A 1 71 ? -14.904 -2.105 16.328 1.00 96.94 71 PHE A O 1
ATOM 516 N N . ARG A 1 72 ? -17.065 -2.477 16.830 1.00 97.44 72 ARG A N 1
ATOM 517 C CA . ARG A 1 72 ? -17.569 -2.260 15.466 1.00 97.44 72 ARG A CA 1
ATOM 518 C C . ARG A 1 72 ? -17.382 -0.804 15.067 1.00 97.44 72 ARG A C 1
ATOM 520 O O . ARG A 1 72 ? -16.932 -0.545 13.953 1.00 97.44 72 ARG A O 1
ATOM 527 N N . TRP A 1 73 ? -17.624 0.115 16.001 1.00 97.88 73 TRP A N 1
ATOM 528 C CA . TRP A 1 73 ? -17.365 1.537 15.811 1.00 97.88 73 TRP A CA 1
ATOM 529 C C . TRP A 1 73 ? -15.882 1.809 15.508 1.00 97.88 73 TRP A C 1
ATOM 531 O O . TRP A 1 73 ? -15.557 2.388 14.470 1.00 97.88 73 TRP A O 1
ATOM 541 N N . GLY A 1 74 ? -14.966 1.300 16.343 1.00 97.06 74 GLY A N 1
ATOM 542 C CA . GLY A 1 74 ? -13.520 1.456 16.146 1.00 97.06 74 GLY A CA 1
ATOM 543 C C . GLY A 1 74 ? -13.024 0.835 14.835 1.00 97.06 74 GLY A C 1
ATOM 544 O O . GLY A 1 74 ? -12.233 1.443 14.113 1.00 97.06 74 GLY A O 1
ATOM 545 N N . PHE A 1 75 ? -13.535 -0.346 14.476 1.00 98.38 75 PHE A N 1
ATOM 546 C CA . PHE A 1 75 ? -13.235 -0.992 13.197 1.00 98.38 75 PHE A CA 1
ATOM 547 C C . PHE A 1 75 ? -13.714 -0.154 12.003 1.00 98.38 75 PHE A C 1
ATOM 549 O O . PHE A 1 75 ? -12.985 -0.005 11.018 1.00 98.38 75 PHE A O 1
ATOM 556 N N . GLY A 1 76 ? -14.927 0.401 12.086 1.00 98.06 76 GLY A N 1
ATOM 557 C CA . GLY A 1 76 ? -15.538 1.218 11.038 1.00 98.06 76 GLY A CA 1
ATOM 558 C C . GLY A 1 76 ? -14.769 2.511 10.782 1.00 98.06 76 GLY A C 1
ATOM 559 O O . GLY A 1 76 ? -14.417 2.804 9.634 1.00 98.06 76 GLY A O 1
ATOM 560 N N . ILE A 1 77 ? -14.429 3.242 11.847 1.00 97.75 77 ILE A N 1
ATOM 561 C CA . ILE A 1 77 ? -13.635 4.474 11.756 1.00 97.75 77 ILE A CA 1
ATOM 562 C C . ILE A 1 77 ? -12.281 4.180 11.124 1.00 97.75 77 ILE A C 1
ATOM 564 O O . ILE A 1 77 ? -11.878 4.838 10.164 1.00 97.75 77 ILE A O 1
ATOM 568 N N . GLN A 1 78 ? -11.592 3.150 11.612 1.00 97.81 78 GLN A N 1
ATOM 569 C CA . GLN A 1 78 ? -10.254 2.837 11.133 1.00 97.81 78 GLN A CA 1
ATOM 570 C C . GLN A 1 78 ? -10.251 2.377 9.671 1.00 97.81 78 GLN A C 1
ATOM 572 O O . GLN A 1 78 ? -9.380 2.781 8.897 1.00 97.81 78 GLN A O 1
ATOM 577 N N . THR A 1 79 ? -11.253 1.587 9.277 1.00 97.94 79 THR A N 1
ATOM 578 C CA . THR A 1 79 ? -11.484 1.187 7.883 1.00 97.94 79 THR A CA 1
ATOM 579 C C . THR A 1 79 ? -11.741 2.404 6.991 1.00 97.94 79 THR A C 1
ATOM 581 O O . THR A 1 79 ? -11.154 2.509 5.915 1.00 97.94 79 THR A O 1
ATOM 584 N N . THR A 1 80 ? -12.534 3.371 7.462 1.00 98.38 80 THR A N 1
ATOM 585 C CA . THR A 1 80 ? -12.819 4.620 6.737 1.00 98.38 80 THR A CA 1
ATOM 586 C C . THR A 1 80 ? -11.566 5.463 6.525 1.00 98.38 80 THR A C 1
ATOM 588 O O . THR A 1 80 ? -11.313 5.932 5.412 1.00 98.38 80 THR A O 1
ATOM 591 N N . ILE A 1 81 ? -10.772 5.660 7.582 1.00 97.50 81 ILE A N 1
ATOM 592 C CA . ILE A 1 81 ? -9.556 6.481 7.539 1.00 97.50 81 ILE A CA 1
ATOM 593 C C . ILE A 1 81 ? -8.566 5.902 6.525 1.00 97.50 81 ILE A C 1
ATOM 595 O O . ILE A 1 81 ? -8.135 6.612 5.616 1.00 97.50 81 ILE A O 1
ATOM 599 N N . TRP A 1 82 ? -8.256 4.605 6.620 1.00 94.50 82 TRP A N 1
ATOM 600 C CA . TRP A 1 82 ? -7.340 3.957 5.673 1.00 94.50 82 TRP A CA 1
ATOM 601 C C . TRP A 1 82 ? -7.881 3.949 4.248 1.00 94.50 82 TRP A C 1
ATOM 603 O O . TRP A 1 82 ? -7.137 4.217 3.306 1.00 94.50 82 TRP A O 1
ATOM 613 N N . GLY A 1 83 ? -9.184 3.705 4.081 1.00 96.44 83 GLY A N 1
ATOM 614 C CA . GLY A 1 83 ? -9.835 3.806 2.781 1.00 96.44 83 GLY A CA 1
ATOM 615 C C . GLY A 1 83 ? -9.655 5.187 2.149 1.00 96.44 83 GLY A C 1
ATOM 616 O O . GLY A 1 83 ? -9.300 5.289 0.975 1.00 96.44 83 GLY A O 1
ATOM 617 N N . SER A 1 84 ? -9.816 6.246 2.945 1.00 98.06 84 SER A N 1
ATOM 618 C CA . SER A 1 84 ? -9.670 7.634 2.494 1.00 98.06 84 SER A CA 1
ATOM 619 C C . SER A 1 84 ? -8.236 7.946 2.064 1.00 98.06 84 SER A C 1
ATOM 621 O O . SER A 1 84 ? -8.025 8.566 1.022 1.00 98.06 84 SER A O 1
ATOM 623 N N . ILE A 1 85 ? -7.245 7.469 2.827 1.00 95.56 85 ILE A N 1
ATOM 624 C CA . ILE A 1 85 ? -5.821 7.608 2.486 1.00 95.56 85 ILE A CA 1
ATOM 625 C C . ILE A 1 85 ? -5.522 6.909 1.153 1.00 95.56 85 ILE A C 1
ATOM 627 O O . ILE A 1 85 ? -4.920 7.518 0.266 1.00 95.56 85 ILE A O 1
ATOM 631 N N . ASN A 1 86 ? -6.005 5.676 0.968 1.00 94.12 86 ASN A N 1
ATOM 632 C CA . ASN A 1 86 ? -5.819 4.922 -0.274 1.00 94.12 86 ASN A CA 1
ATOM 633 C C . ASN A 1 86 ? -6.433 5.638 -1.481 1.00 94.12 86 ASN A C 1
ATOM 635 O O . ASN A 1 86 ? -5.789 5.735 -2.525 1.00 94.12 86 ASN A O 1
ATOM 639 N N . VAL A 1 87 ? -7.643 6.188 -1.334 1.00 97.62 87 VAL A N 1
ATOM 640 C CA . VAL A 1 87 ? -8.295 6.987 -2.385 1.00 97.62 87 VAL A CA 1
ATOM 641 C C . VAL A 1 87 ? -7.467 8.221 -2.735 1.00 97.62 87 VAL A C 1
ATOM 643 O O . VAL A 1 87 ? -7.239 8.484 -3.915 1.00 97.62 87 VAL A O 1
ATOM 646 N N . GLY A 1 88 ? -6.982 8.958 -1.731 1.00 97.44 88 GLY A N 1
ATOM 647 C CA . GLY A 1 88 ? -6.167 10.155 -1.940 1.00 97.44 88 GLY A CA 1
ATOM 648 C C . GLY A 1 88 ? -4.860 9.856 -2.679 1.00 97.44 88 GLY A C 1
ATOM 649 O O . GLY A 1 88 ? -4.567 10.484 -3.699 1.00 97.44 88 GLY A O 1
ATOM 650 N N . ILE A 1 89 ? -4.104 8.857 -2.211 1.00 94.19 89 ILE A N 1
ATOM 651 C CA . ILE A 1 89 ? -2.843 8.432 -2.839 1.00 94.19 89 ILE A CA 1
ATOM 652 C C . ILE A 1 89 ? -3.095 7.941 -4.267 1.00 94.19 89 ILE A C 1
ATOM 654 O O . ILE A 1 89 ? -2.390 8.352 -5.191 1.00 94.19 89 ILE A O 1
ATOM 658 N N . ALA A 1 90 ? -4.113 7.101 -4.469 1.00 95.50 90 ALA A N 1
ATOM 659 C CA . ALA A 1 90 ? -4.444 6.569 -5.782 1.00 95.50 90 ALA A CA 1
ATOM 660 C C . ALA A 1 90 ? -4.869 7.665 -6.766 1.00 95.50 90 ALA A C 1
ATOM 662 O O . ALA A 1 90 ? -4.396 7.684 -7.902 1.00 95.50 90 ALA A O 1
ATOM 663 N N . GLY A 1 91 ? -5.713 8.602 -6.329 1.00 96.94 91 GLY A N 1
ATOM 664 C CA . GLY A 1 91 ? -6.173 9.721 -7.150 1.00 96.94 91 GLY A CA 1
ATOM 665 C C . GLY A 1 91 ? -5.021 10.617 -7.606 1.00 96.94 91 GLY A C 1
ATOM 666 O O . GLY A 1 91 ? -4.881 10.884 -8.802 1.00 96.94 91 GLY A O 1
ATOM 667 N N . ILE A 1 92 ? -4.144 11.018 -6.678 1.00 96.25 92 ILE A N 1
ATOM 668 C CA . ILE A 1 92 ? -2.947 11.806 -7.007 1.00 96.25 92 ILE A CA 1
ATOM 669 C C . ILE A 1 92 ? -2.022 11.001 -7.929 1.00 96.25 92 ILE A C 1
ATOM 671 O O . ILE A 1 92 ? -1.573 11.514 -8.953 1.00 96.25 92 ILE A O 1
ATOM 675 N N . GLY A 1 93 ? -1.774 9.727 -7.617 1.00 94.19 93 GLY A N 1
ATOM 676 C CA . GLY A 1 93 ? -0.919 8.857 -8.423 1.00 94.19 93 GLY A CA 1
ATOM 677 C C . GLY A 1 93 ? -1.414 8.702 -9.863 1.00 94.19 93 GLY A C 1
ATOM 678 O O . GLY A 1 93 ? -0.620 8.809 -10.797 1.00 94.19 93 GLY A O 1
ATOM 679 N N . LEU A 1 94 ? -2.720 8.503 -10.065 1.00 95.62 94 LEU A N 1
ATOM 680 C CA . LEU A 1 94 ? -3.322 8.388 -11.397 1.00 95.62 94 LEU A CA 1
ATOM 681 C C . LEU A 1 94 ? -3.180 9.690 -12.190 1.00 95.62 94 LEU A C 1
ATOM 683 O O . LEU A 1 94 ? -2.828 9.643 -13.369 1.00 95.62 94 LEU A O 1
ATOM 687 N N . ALA A 1 95 ? -3.378 10.842 -11.541 1.00 94.38 95 ALA A N 1
ATOM 688 C CA . ALA A 1 95 ? -3.183 12.147 -12.169 1.00 94.38 95 ALA A CA 1
ATOM 689 C C . ALA A 1 95 ? -1.727 12.353 -12.621 1.00 94.38 95 ALA A C 1
ATOM 691 O O . ALA A 1 95 ? -1.476 12.768 -13.751 1.00 94.38 95 ALA A O 1
ATOM 692 N N . TRP A 1 96 ? -0.754 11.989 -11.781 1.00 91.69 96 TRP A N 1
ATOM 693 C CA . TRP A 1 96 ? 0.670 12.061 -12.126 1.00 91.69 96 TRP A CA 1
ATOM 694 C C . TRP A 1 96 ? 1.046 11.095 -13.257 1.00 91.69 96 TRP A C 1
ATOM 696 O O . TRP A 1 96 ? 1.863 11.413 -14.125 1.00 91.69 96 TRP A O 1
ATOM 706 N N . MET A 1 97 ? 0.434 9.911 -13.281 1.00 90.38 97 MET A N 1
A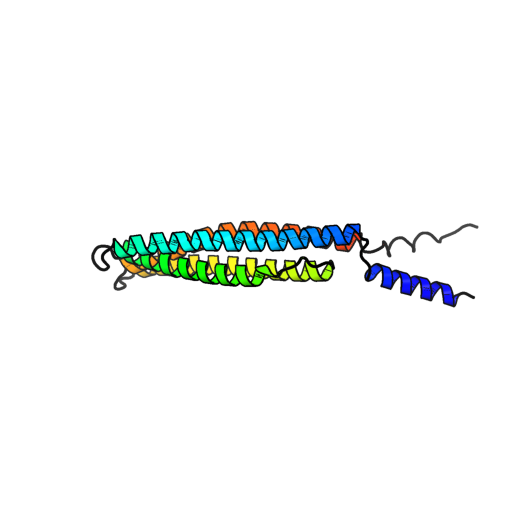TOM 707 C CA . MET A 1 97 ? 0.729 8.878 -14.272 1.00 90.38 97 MET A CA 1
ATOM 708 C C . MET A 1 97 ? 0.012 9.096 -15.613 1.00 90.38 97 MET A C 1
ATOM 710 O O . MET A 1 97 ? 0.328 8.414 -16.592 1.00 90.38 97 MET A O 1
ATOM 714 N N . ALA A 1 98 ? -0.918 10.052 -15.704 1.00 86.94 98 ALA A N 1
ATOM 715 C CA . ALA A 1 98 ? -1.637 10.381 -16.936 1.00 86.94 98 ALA A CA 1
ATOM 716 C C . ALA A 1 98 ? -0.686 10.772 -18.083 1.00 86.94 98 ALA A C 1
ATOM 718 O O . ALA A 1 98 ? -0.879 10.337 -19.217 1.00 86.94 98 ALA A O 1
ATOM 719 N N . SER A 1 99 ? 0.394 11.491 -17.763 1.00 87.94 99 SER A N 1
ATOM 720 C CA . SER A 1 99 ? 1.394 11.975 -18.729 1.00 87.94 99 SER A CA 1
ATOM 721 C C . SER A 1 99 ? 2.642 11.088 -18.841 1.00 87.94 99 SER A C 1
ATOM 723 O O . SER A 1 99 ? 3.598 11.453 -19.528 1.00 87.94 99 SER A O 1
ATOM 725 N N . SER A 1 100 ? 2.673 9.941 -18.153 1.00 88.81 100 SER A N 1
ATOM 726 C CA . SER A 1 100 ? 3.831 9.040 -18.164 1.00 88.81 100 SER A CA 1
ATOM 727 C C . SER A 1 100 ? 4.018 8.381 -19.530 1.00 88.81 100 SER A C 1
ATOM 729 O O . SER A 1 100 ? 3.059 7.916 -20.142 1.00 88.81 100 SER A O 1
ATOM 731 N N . LYS A 1 101 ? 5.269 8.317 -19.996 1.00 90.31 101 LYS A N 1
ATOM 732 C CA . LYS A 1 101 ? 5.658 7.665 -21.253 1.00 90.31 101 LYS A CA 1
ATOM 733 C C . LYS A 1 101 ? 6.745 6.619 -20.989 1.00 90.31 101 LYS A C 1
ATOM 735 O O . LYS A 1 101 ? 7.553 6.832 -20.082 1.00 90.31 101 LYS A O 1
ATOM 740 N N . PRO A 1 102 ? 6.782 5.514 -21.752 1.00 89.69 102 PRO A N 1
ATOM 741 C CA . PRO A 1 102 ? 7.852 4.531 -21.647 1.00 89.69 102 PRO A CA 1
ATOM 742 C C . PRO A 1 102 ? 9.213 5.154 -21.955 1.00 89.69 102 PRO A C 1
ATOM 744 O O . PRO A 1 102 ? 9.346 5.952 -22.886 1.00 89.69 102 PRO A O 1
ATOM 747 N N . ASP A 1 103 ? 10.226 4.759 -21.188 1.00 88.75 103 ASP A N 1
ATOM 748 C CA . ASP A 1 103 ? 11.612 5.112 -21.473 1.00 88.75 103 ASP A CA 1
ATOM 749 C C . ASP A 1 103 ? 12.070 4.411 -22.762 1.00 88.75 103 ASP A C 1
ATOM 751 O O . ASP A 1 103 ? 11.756 3.246 -22.988 1.00 88.75 103 ASP A O 1
ATOM 755 N N . SER A 1 104 ? 12.837 5.103 -23.607 1.00 79.44 104 SER A N 1
ATOM 756 C CA . SER A 1 104 ? 13.381 4.532 -24.852 1.00 79.44 104 SER A CA 1
ATOM 757 C C . SER A 1 104 ? 14.809 4.002 -24.713 1.00 79.44 104 SER A C 1
ATOM 759 O O . SER A 1 104 ? 15.337 3.401 -25.642 1.00 79.44 104 SER A O 1
ATOM 761 N N . GLN A 1 105 ? 15.462 4.256 -23.576 1.00 84.44 105 GLN A N 1
ATOM 762 C CA . GLN A 1 105 ? 16.839 3.845 -23.309 1.00 84.44 105 GLN A CA 1
ATOM 763 C C . GLN A 1 105 ? 16.869 2.810 -22.189 1.00 84.44 105 GLN A C 1
ATOM 765 O O . GLN A 1 105 ? 16.319 3.051 -21.112 1.00 84.44 105 GLN A O 1
ATOM 770 N N . ALA A 1 106 ? 17.588 1.703 -22.396 1.00 84.12 106 ALA A N 1
ATOM 771 C CA . ALA A 1 106 ? 17.655 0.596 -21.437 1.00 84.12 106 ALA A CA 1
ATOM 772 C C . ALA A 1 106 ? 18.112 1.042 -20.037 1.00 84.12 106 ALA A C 1
ATOM 774 O O . ALA A 1 106 ? 17.578 0.589 -19.025 1.00 84.12 106 ALA A O 1
ATOM 775 N N . LEU A 1 107 ? 19.072 1.973 -19.957 1.00 86.00 107 LEU A N 1
ATOM 776 C CA . LEU A 1 107 ? 19.555 2.495 -18.678 1.00 86.00 107 LEU A CA 1
ATOM 777 C C . LEU A 1 107 ? 18.496 3.345 -17.959 1.00 86.00 107 LEU A C 1
ATOM 779 O O . LEU A 1 107 ? 18.373 3.255 -16.739 1.00 86.00 107 LEU A O 1
ATOM 783 N N . ALA A 1 108 ? 17.731 4.153 -18.698 1.00 87.62 108 ALA A N 1
ATOM 784 C CA . ALA A 1 108 ? 16.639 4.943 -18.134 1.00 87.62 108 ALA A CA 1
ATOM 785 C C . ALA A 1 108 ? 15.508 4.032 -17.641 1.00 87.62 108 ALA A C 1
ATOM 787 O O . ALA A 1 108 ? 15.139 4.125 -16.473 1.00 87.62 108 ALA A O 1
ATOM 788 N N . ALA A 1 109 ? 15.080 3.069 -18.465 1.00 89.50 109 ALA A N 1
ATOM 789 C CA . ALA A 1 109 ? 14.082 2.068 -18.094 1.00 89.50 109 ALA A CA 1
ATOM 790 C C . ALA A 1 109 ? 14.502 1.267 -16.851 1.00 89.50 109 ALA A C 1
ATOM 792 O O . ALA A 1 109 ? 13.701 1.066 -15.940 1.00 89.50 109 ALA A O 1
ATOM 793 N N . ASN A 1 110 ? 15.777 0.868 -16.758 1.00 92.12 110 ASN A N 1
ATOM 794 C CA . ASN A 1 110 ? 16.302 0.170 -15.584 1.00 92.12 110 ASN A CA 1
ATOM 795 C C . ASN A 1 110 ? 16.252 1.032 -14.317 1.00 92.12 110 ASN A C 1
ATOM 797 O O . ASN A 1 110 ? 15.853 0.533 -13.270 1.00 92.12 110 ASN A O 1
ATOM 801 N N . ARG A 1 111 ? 16.611 2.322 -14.393 1.00 93.50 111 ARG A N 1
ATOM 802 C CA . ARG A 1 111 ? 16.489 3.238 -13.244 1.00 93.50 111 ARG A CA 1
ATOM 803 C C . ARG A 1 111 ? 15.031 3.442 -12.832 1.00 93.50 111 ARG A C 1
ATOM 805 O O . ARG A 1 111 ? 14.738 3.401 -11.640 1.00 93.50 111 ARG A O 1
ATOM 812 N N . SER A 1 112 ? 14.133 3.636 -13.795 1.00 93.12 112 SER A N 1
ATOM 813 C CA . SER A 1 112 ? 12.698 3.809 -13.549 1.00 93.12 112 SER A CA 1
ATOM 814 C C . SER A 1 112 ? 12.071 2.568 -12.910 1.00 93.12 112 SER A C 1
ATOM 816 O O . SER A 1 112 ? 11.308 2.692 -11.953 1.00 93.12 112 SER A O 1
ATOM 818 N N . GLU A 1 113 ? 12.416 1.371 -13.394 1.00 95.38 113 GLU A N 1
ATOM 819 C CA . GLU A 1 113 ? 11.954 0.108 -12.811 1.00 95.38 113 GLU A CA 1
ATOM 820 C C . GLU A 1 113 ? 12.551 -0.123 -11.419 1.00 95.38 113 GLU A C 1
ATOM 822 O O . GLU A 1 113 ? 11.811 -0.501 -10.521 1.00 95.38 113 GLU A O 1
ATOM 827 N N . ARG A 1 114 ? 13.843 0.163 -11.191 1.00 95.56 114 ARG A N 1
ATOM 828 C CA . ARG A 1 114 ? 14.459 0.059 -9.853 1.00 95.56 114 ARG A CA 1
ATOM 829 C C . ARG A 1 114 ? 13.782 0.974 -8.846 1.00 95.56 114 ARG A C 1
ATOM 831 O O . ARG A 1 114 ? 13.421 0.527 -7.771 1.00 95.56 114 ARG A O 1
ATOM 838 N N . ARG A 1 115 ? 13.528 2.230 -9.218 1.00 95.69 115 ARG A N 1
ATOM 839 C CA . ARG A 1 115 ? 12.808 3.160 -8.344 1.00 95.69 115 ARG A CA 1
ATOM 840 C C . ARG A 1 115 ? 11.418 2.632 -7.987 1.00 95.69 115 ARG A C 1
ATOM 842 O O . ARG A 1 115 ? 11.007 2.736 -6.839 1.00 95.69 115 ARG A O 1
ATOM 849 N N . TYR A 1 116 ? 10.695 2.081 -8.960 1.00 95.19 116 TYR A N 1
ATOM 850 C CA . TYR A 1 116 ? 9.390 1.467 -8.712 1.00 95.19 116 TYR A CA 1
ATOM 851 C C . TYR A 1 116 ? 9.500 0.226 -7.809 1.00 95.19 116 TYR A C 1
ATOM 853 O O . TYR A 1 116 ? 8.725 0.088 -6.868 1.00 95.19 116 TYR A O 1
ATOM 861 N N . HIS A 1 117 ? 10.503 -0.623 -8.037 1.00 95.81 117 HIS A N 1
ATOM 862 C CA . HIS A 1 117 ? 10.817 -1.784 -7.205 1.00 95.81 117 HIS A CA 1
ATOM 863 C C . HIS A 1 117 ? 11.092 -1.404 -5.745 1.00 95.81 117 HIS A C 1
ATOM 865 O O . HIS A 1 117 ? 10.548 -2.027 -4.835 1.00 95.81 117 HIS A O 1
ATOM 871 N N . ASP A 1 118 ? 11.899 -0.364 -5.527 1.00 96.12 118 ASP A N 1
ATOM 872 C CA . ASP A 1 118 ? 12.273 0.117 -4.196 1.00 96.12 118 ASP A CA 1
ATOM 873 C C . ASP A 1 118 ? 11.066 0.712 -3.458 1.00 96.12 118 ASP A C 1
ATOM 875 O O . ASP A 1 118 ? 10.899 0.479 -2.263 1.00 96.12 118 ASP A O 1
ATOM 879 N N . ILE A 1 119 ? 10.178 1.419 -4.171 1.00 93.81 119 ILE A N 1
ATOM 880 C CA . ILE A 1 119 ? 8.909 1.913 -3.612 1.00 93.81 119 ILE A CA 1
ATOM 881 C C . ILE A 1 119 ? 8.026 0.743 -3.158 1.00 93.81 119 ILE A C 1
ATOM 883 O O . ILE A 1 119 ? 7.483 0.788 -2.058 1.00 93.81 119 ILE A O 1
ATOM 887 N N . LEU A 1 120 ? 7.904 -0.314 -3.969 1.00 93.44 120 LEU A N 1
ATOM 888 C CA . LEU A 1 120 ? 7.130 -1.503 -3.596 1.00 93.44 120 LEU A CA 1
ATOM 889 C C . LEU A 1 120 ? 7.735 -2.221 -2.385 1.00 93.44 120 LEU A C 1
ATOM 891 O O . LEU A 1 120 ? 7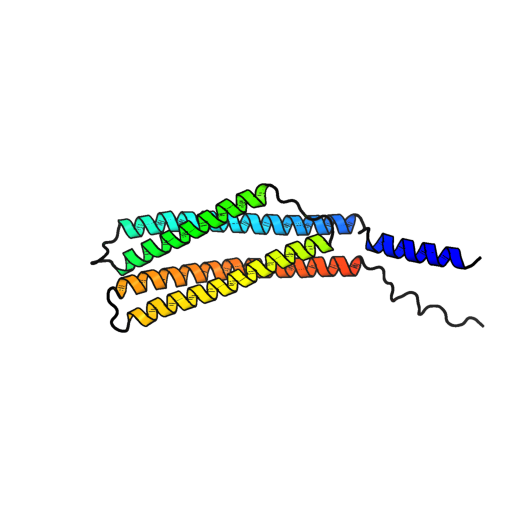.001 -2.656 -1.505 1.00 93.44 120 LEU A O 1
ATOM 895 N N . LEU A 1 121 ? 9.064 -2.324 -2.314 1.00 95.44 121 LEU A N 1
ATOM 896 C CA . LEU A 1 121 ? 9.745 -2.932 -1.171 1.00 95.44 121 LEU A CA 1
ATOM 897 C C . LEU A 1 121 ? 9.556 -2.110 0.110 1.00 95.44 121 LEU A C 1
ATOM 899 O O . LEU A 1 121 ? 9.338 -2.675 1.180 1.00 95.44 121 LEU A O 1
ATOM 903 N N . PHE A 1 122 ? 9.612 -0.782 -0.001 1.00 95.06 122 PHE A N 1
ATOM 904 C CA . PHE A 1 122 ? 9.299 0.112 1.107 1.00 95.06 122 PHE A CA 1
ATOM 905 C C . PHE A 1 122 ? 7.847 -0.063 1.573 1.00 95.06 122 PHE A C 1
ATOM 907 O O . PHE A 1 122 ? 7.614 -0.164 2.775 1.00 95.06 122 PHE A O 1
ATOM 914 N N . SER A 1 123 ? 6.896 -0.168 0.636 1.00 92.88 123 SER A N 1
ATOM 915 C CA . SER A 1 123 ? 5.486 -0.437 0.948 1.00 92.88 123 SER A CA 1
ATOM 916 C C . SER A 1 123 ? 5.323 -1.752 1.707 1.00 92.88 123 SER A C 1
ATOM 918 O O . SER A 1 123 ? 4.783 -1.740 2.803 1.00 92.88 123 SER A O 1
ATOM 920 N N . LEU A 1 124 ? 5.927 -2.842 1.221 1.00 94.88 124 LEU A N 1
ATOM 921 C CA . LEU A 1 124 ? 5.908 -4.140 1.906 1.00 94.88 124 LEU A CA 1
ATOM 922 C C . LEU A 1 124 ? 6.411 -4.058 3.355 1.00 94.88 124 LEU A C 1
ATOM 924 O O . LEU A 1 124 ? 5.855 -4.684 4.257 1.00 94.88 124 LEU A O 1
ATOM 928 N N . GLY A 1 125 ? 7.477 -3.288 3.591 1.00 95.19 125 GLY A N 1
ATOM 929 C CA . GLY A 1 125 ? 7.981 -3.040 4.941 1.00 95.19 125 GLY A CA 1
ATOM 930 C C . GLY A 1 125 ? 6.985 -2.264 5.807 1.00 95.19 125 GLY A C 1
ATOM 931 O O . GLY A 1 125 ? 6.812 -2.578 6.986 1.00 95.19 125 GLY A O 1
ATOM 932 N N . LEU A 1 126 ? 6.304 -1.280 5.220 1.00 94.56 126 LEU A N 1
ATOM 933 C CA . LEU A 1 126 ? 5.264 -0.504 5.884 1.00 94.56 126 LEU A CA 1
ATOM 934 C C . LEU A 1 126 ? 4.039 -1.369 6.232 1.00 94.56 126 LEU A C 1
ATOM 936 O O . LEU A 1 126 ? 3.509 -1.232 7.330 1.00 94.56 126 LEU A O 1
ATOM 940 N N . ASP A 1 127 ? 3.643 -2.313 5.379 1.00 94.94 127 ASP A N 1
ATOM 941 C CA . ASP A 1 127 ? 2.533 -3.234 5.659 1.00 94.94 127 ASP A CA 1
ATOM 942 C C . ASP A 1 127 ? 2.835 -4.155 6.841 1.00 94.94 127 ASP A C 1
ATOM 944 O O . ASP A 1 127 ? 1.994 -4.355 7.720 1.00 94.94 127 ASP A O 1
ATOM 948 N N . ILE A 1 128 ? 4.070 -4.661 6.927 1.00 97.31 128 ILE A N 1
ATOM 949 C CA . ILE A 1 128 ? 4.539 -5.419 8.096 1.00 97.31 128 ILE A CA 1
ATOM 950 C C . ILE A 1 128 ? 4.492 -4.542 9.352 1.00 97.31 128 ILE A C 1
ATOM 952 O O . ILE A 1 128 ? 4.050 -4.997 10.414 1.00 97.31 128 ILE A O 1
ATOM 956 N N . ALA A 1 129 ? 4.917 -3.281 9.246 1.00 96.31 129 ALA A N 1
ATOM 957 C CA . ALA A 1 129 ? 4.843 -2.336 10.354 1.00 96.31 129 ALA A CA 1
ATOM 958 C C . ALA A 1 129 ? 3.387 -2.074 10.778 1.00 96.31 129 ALA A C 1
ATOM 960 O O . ALA A 1 129 ? 3.108 -2.058 11.977 1.00 96.31 129 ALA A O 1
ATOM 961 N N . TYR A 1 130 ? 2.447 -1.958 9.835 1.00 94.88 130 TYR A N 1
ATOM 962 C CA . TYR A 1 130 ? 1.020 -1.828 10.135 1.00 94.88 130 TYR A CA 1
ATOM 963 C C . TYR A 1 130 ? 0.468 -3.053 10.846 1.00 94.88 130 TYR A C 1
ATOM 965 O O . TYR A 1 130 ? -0.144 -2.909 11.902 1.00 94.88 130 TYR A O 1
ATOM 973 N N . ILE A 1 131 ? 0.717 -4.257 10.329 1.00 97.88 131 ILE A N 1
ATOM 974 C CA . ILE A 1 131 ? 0.271 -5.502 10.970 1.00 97.88 131 ILE A CA 1
ATOM 975 C C . ILE A 1 131 ? 0.818 -5.583 12.398 1.00 97.88 131 ILE A C 1
ATOM 977 O O . ILE A 1 131 ? 0.081 -5.915 13.329 1.00 97.88 131 ILE A O 1
ATOM 981 N N . THR A 1 132 ? 2.084 -5.212 12.592 1.00 98.00 132 THR A N 1
ATOM 982 C CA . THR A 1 132 ? 2.717 -5.168 13.915 1.00 98.00 132 THR A CA 1
ATOM 983 C C . THR A 1 132 ? 2.032 -4.150 14.826 1.00 98.00 132 THR A C 1
ATOM 985 O O . THR A 1 132 ? 1.648 -4.492 15.941 1.00 98.00 132 THR A O 1
ATOM 988 N N . ALA A 1 133 ? 1.814 -2.920 14.356 1.00 96.50 133 ALA A N 1
ATOM 989 C CA . ALA A 1 133 ? 1.147 -1.868 15.120 1.00 96.50 133 ALA A CA 1
ATOM 990 C C . ALA A 1 133 ? -0.295 -2.247 15.492 1.00 96.50 133 ALA A C 1
ATOM 992 O O . ALA A 1 133 ? -0.698 -2.088 16.642 1.00 96.50 133 ALA A O 1
ATOM 993 N N . GLY A 1 134 ? -1.057 -2.814 14.555 1.00 97.25 134 GLY A N 1
ATOM 994 C CA . GLY A 1 134 ? -2.401 -3.327 14.809 1.00 97.25 134 GLY A CA 1
ATOM 995 C C . GLY A 1 134 ? -2.403 -4.479 15.815 1.00 97.25 134 GLY A C 1
ATOM 996 O O . GLY A 1 134 ? -3.234 -4.507 16.720 1.00 97.25 134 GLY A O 1
ATOM 997 N N . THR A 1 135 ? -1.427 -5.385 15.727 1.00 97.88 135 THR A N 1
ATOM 998 C CA . THR A 1 135 ? -1.249 -6.480 16.696 1.00 97.88 135 THR A CA 1
ATOM 999 C C . THR A 1 135 ? -0.921 -5.944 18.084 1.00 97.88 135 THR A C 1
ATOM 1001 O O . THR A 1 135 ? -1.477 -6.427 19.071 1.00 97.88 135 THR A O 1
ATOM 1004 N N . LEU A 1 136 ? -0.066 -4.921 18.176 1.00 96.25 136 LEU A N 1
ATOM 1005 C CA . LEU A 1 136 ? 0.229 -4.243 19.434 1.00 96.25 136 LEU A CA 1
ATOM 1006 C C . LEU A 1 136 ? -1.025 -3.584 20.006 1.00 96.25 136 LEU A C 1
ATOM 1008 O O . LEU A 1 136 ? -1.317 -3.832 21.165 1.00 96.25 136 LEU A O 1
ATOM 1012 N N . LEU A 1 137 ? -1.804 -2.845 19.209 1.00 95.44 137 LEU A N 1
ATOM 1013 C CA . LEU A 1 137 ? -3.077 -2.244 19.638 1.00 95.44 137 LEU A CA 1
ATOM 1014 C C . LEU A 1 137 ? -4.056 -3.288 20.193 1.00 95.44 137 LEU A C 1
ATOM 1016 O O . LEU A 1 137 ? -4.646 -3.096 21.257 1.00 95.44 137 LEU A O 1
ATOM 1020 N N . VAL A 1 138 ? -4.208 -4.418 19.496 1.00 96.44 138 VAL A N 1
ATOM 1021 C CA . VAL A 1 138 ? -5.053 -5.524 19.962 1.00 96.44 138 VAL A CA 1
ATOM 1022 C C . VAL A 1 138 ? -4.499 -6.108 21.258 1.00 96.44 138 VAL A C 1
ATOM 1024 O O . VAL A 1 138 ? -5.248 -6.273 22.214 1.00 96.44 138 VAL A O 1
ATOM 1027 N N . THR A 1 139 ? -3.200 -6.386 21.332 1.00 95.25 139 THR A N 1
ATOM 1028 C CA . THR A 1 139 ? -2.576 -7.025 22.501 1.00 95.25 139 THR A CA 1
ATOM 1029 C C . THR A 1 139 ? -2.617 -6.114 23.726 1.00 95.25 139 THR A C 1
ATOM 1031 O O . THR A 1 139 ? -2.996 -6.554 24.811 1.00 95.25 139 THR A O 1
ATOM 1034 N N . THR A 1 140 ? -2.292 -4.830 23.568 1.00 93.12 140 THR A N 1
ATOM 1035 C CA . THR A 1 140 ? -2.257 -3.879 24.682 1.00 93.12 140 THR A CA 1
ATOM 1036 C C . THR A 1 140 ? -3.641 -3.594 25.252 1.00 93.12 140 THR A C 1
ATOM 1038 O O . THR A 1 140 ? -3.772 -3.381 26.455 1.00 93.12 140 THR A O 1
ATOM 1041 N N . SER A 1 141 ? -4.692 -3.701 24.432 1.00 93.00 141 SER A N 1
ATOM 1042 C CA . SER A 1 141 ? -6.087 -3.573 24.876 1.00 93.00 141 SER A CA 1
ATOM 1043 C C . SER A 1 141 ? -6.521 -4.603 25.933 1.00 93.00 141 SER A C 1
ATOM 1045 O O . SER A 1 141 ? -7.595 -4.473 26.521 1.00 93.00 141 SER A O 1
ATOM 1047 N N . TYR A 1 142 ? -5.740 -5.660 26.167 1.00 90.88 142 TYR A N 1
ATOM 1048 C CA . TYR A 1 142 ? -6.026 -6.646 27.210 1.00 90.88 142 TYR A CA 1
ATOM 1049 C C . TYR A 1 142 ? -5.437 -6.269 28.578 1.00 90.88 142 TYR A C 1
ATOM 1051 O O . TYR A 1 142 ? -5.795 -6.899 29.569 1.00 90.88 142 TYR A O 1
ATOM 1059 N N . TYR A 1 143 ? -4.614 -5.219 28.672 1.00 91.31 143 TYR A N 1
ATOM 1060 C CA . TYR A 1 143 ? -3.972 -4.784 29.923 1.00 91.31 143 TYR A CA 1
ATOM 1061 C C . TYR A 1 143 ? -4.713 -3.638 30.633 1.00 91.31 143 TYR A C 1
ATOM 1063 O O . TYR A 1 143 ? -4.089 -2.742 31.190 1.00 91.31 143 TYR A O 1
ATOM 1071 N N . GLY A 1 144 ? -6.050 -3.666 30.627 1.00 76.81 144 GLY A N 1
ATOM 1072 C CA . GLY A 1 144 ? -6.869 -2.738 31.420 1.00 76.81 144 GLY A CA 1
ATOM 1073 C C . GLY A 1 144 ? -6.933 -1.302 30.888 1.00 76.81 144 GLY A C 1
ATOM 1074 O O . GLY A 1 144 ? -7.148 -0.385 31.672 1.00 76.81 144 GLY A O 1
ATOM 1075 N N . LEU A 1 145 ? -6.741 -1.102 29.580 1.00 80.06 145 LEU A N 1
ATOM 1076 C CA . LEU A 1 145 ? -6.927 0.203 28.942 1.00 80.06 145 LEU A CA 1
ATOM 1077 C C . LEU A 1 145 ? -8.407 0.607 28.914 1.00 80.06 145 LEU A C 1
ATOM 1079 O O . LEU A 1 145 ? -9.279 -0.211 28.597 1.00 80.06 145 LEU A O 1
ATOM 1083 N N . ASP A 1 146 ? -8.669 1.893 29.133 1.00 82.88 146 ASP A N 1
ATOM 1084 C CA . ASP A 1 146 ? -9.964 2.489 28.820 1.00 82.88 146 ASP A CA 1
ATOM 1085 C C . ASP A 1 146 ? -10.268 2.314 27.324 1.00 82.88 146 ASP A C 1
ATOM 1087 O O . ASP A 1 146 ? -9.381 2.376 26.470 1.00 82.88 146 ASP A O 1
ATOM 1091 N N . SER A 1 147 ? -11.536 2.079 26.982 1.00 86.31 147 SER A N 1
ATOM 1092 C CA . SER A 1 147 ? -11.974 1.829 25.596 1.00 86.31 147 SER A CA 1
ATOM 1093 C C . SER A 1 147 ? -11.344 0.591 24.931 1.00 86.31 147 SER A C 1
ATOM 1095 O O . SER A 1 147 ? -11.291 0.503 23.706 1.00 86.31 147 SER A O 1
ATOM 1097 N N . ALA A 1 148 ? -10.910 -0.414 25.703 1.00 92.56 148 ALA A N 1
ATOM 1098 C CA . ALA A 1 148 ? -10.263 -1.632 25.194 1.00 92.56 148 ALA A CA 1
ATOM 1099 C C . ALA A 1 148 ? -10.948 -2.269 23.965 1.00 92.56 148 ALA A C 1
ATOM 1101 O O . ALA A 1 148 ? -10.278 -2.700 23.028 1.00 92.56 148 ALA A O 1
ATOM 1102 N N . ARG A 1 149 ? -12.287 -2.328 23.937 1.00 94.25 149 ARG A N 1
ATOM 1103 C CA . ARG A 1 149 ? -13.039 -2.885 22.797 1.00 94.25 149 ARG A CA 1
ATOM 1104 C C . ARG A 1 149 ? -12.869 -2.051 21.522 1.00 94.25 149 ARG A C 1
ATOM 1106 O O . ARG A 1 149 ? -12.708 -2.642 20.458 1.00 94.25 149 ARG A O 1
ATOM 1113 N N . GLU A 1 150 ? -12.843 -0.724 21.633 1.00 94.62 150 GLU A N 1
ATOM 1114 C CA . GLU A 1 150 ? -12.581 0.198 20.519 1.00 94.62 150 GLU A CA 1
ATOM 1115 C C . GLU A 1 150 ? -11.182 -0.028 19.938 1.00 94.62 150 GLU A C 1
ATOM 1117 O O . GLU A 1 150 ? -11.032 -0.220 18.731 1.00 94.62 150 GLU A O 1
ATOM 1122 N N . TRP A 1 151 ? -10.171 -0.114 20.807 1.00 95.06 151 TRP A N 1
ATOM 1123 C CA . TRP A 1 151 ? -8.778 -0.356 20.420 1.00 95.06 151 TRP A CA 1
ATOM 1124 C C . TRP A 1 151 ? -8.600 -1.693 19.699 1.00 95.06 151 TRP A C 1
ATOM 1126 O O . TRP A 1 151 ? -7.871 -1.771 18.710 1.00 95.06 151 TRP A O 1
ATOM 1136 N N . ARG A 1 152 ? -9.317 -2.741 20.130 1.00 96.88 152 ARG A N 1
ATOM 1137 C CA . ARG A 1 152 ? -9.350 -4.023 19.403 1.00 96.88 152 ARG A CA 1
ATOM 1138 C C . ARG A 1 152 ? -9.946 -3.866 18.014 1.00 96.88 152 ARG A C 1
ATOM 1140 O O . ARG A 1 152 ? -9.401 -4.437 17.074 1.00 96.88 152 ARG A O 1
ATOM 1147 N N . GLY A 1 153 ? -11.034 -3.110 17.878 1.00 97.00 153 GLY A N 1
ATOM 1148 C CA . GLY A 1 153 ? -11.664 -2.830 16.588 1.00 97.00 153 GLY A CA 1
ATOM 1149 C C . GLY A 1 153 ? -10.709 -2.130 15.626 1.00 97.00 153 GLY A C 1
ATOM 1150 O O . GLY A 1 153 ? -10.492 -2.607 14.511 1.00 97.00 153 GLY A O 1
ATOM 1151 N N . GLN A 1 154 ? -10.070 -1.054 16.091 1.00 97.00 154 GLN A N 1
ATOM 1152 C CA . GLN A 1 154 ? -9.082 -0.303 15.313 1.00 97.00 154 GLN A CA 1
ATOM 1153 C C . GLN A 1 154 ? -7.874 -1.175 14.936 1.00 97.00 154 GLN A C 1
ATOM 1155 O O . GLN A 1 154 ? -7.524 -1.284 13.761 1.00 97.00 154 GLN A O 1
ATOM 1160 N N . GLY A 1 155 ? -7.265 -1.860 15.907 1.00 97.19 155 GLY A N 1
ATOM 1161 C CA . GLY A 1 155 ? -6.116 -2.730 15.658 1.00 97.19 155 GLY A CA 1
ATOM 1162 C C . GLY A 1 155 ? -6.438 -3.876 14.694 1.00 97.19 155 GLY A C 1
ATOM 1163 O O . GLY A 1 155 ? -5.664 -4.138 13.776 1.00 97.19 155 GLY A O 1
ATOM 1164 N N . THR A 1 156 ? -7.617 -4.494 14.823 1.00 98.06 156 THR A N 1
ATOM 1165 C CA . THR A 1 156 ? -8.083 -5.551 13.905 1.00 98.06 156 THR A CA 1
ATOM 1166 C C . THR A 1 156 ? -8.250 -5.024 12.482 1.00 98.06 156 THR A C 1
ATOM 1168 O O . THR A 1 156 ? -7.816 -5.681 11.534 1.00 98.06 156 THR A O 1
ATOM 1171 N N . ALA A 1 157 ? -8.822 -3.826 12.315 1.00 97.50 157 ALA A N 1
ATOM 1172 C CA . ALA A 1 157 ? -8.929 -3.190 11.006 1.00 97.50 157 ALA A CA 1
ATOM 1173 C C . ALA A 1 157 ? -7.543 -2.946 10.386 1.00 97.50 157 ALA A C 1
ATOM 1175 O O . ALA A 1 157 ? -7.333 -3.283 9.225 1.00 97.50 157 ALA A O 1
ATOM 1176 N N . ILE A 1 158 ? -6.575 -2.435 11.157 1.00 97.00 158 ILE A N 1
ATOM 1177 C CA . ILE A 1 158 ? -5.200 -2.207 10.677 1.00 97.00 158 ILE A CA 1
ATOM 1178 C C . ILE A 1 158 ? -4.544 -3.519 10.231 1.00 97.00 158 ILE A C 1
ATOM 1180 O O . ILE A 1 158 ? -3.944 -3.558 9.158 1.00 97.00 158 ILE A O 1
ATOM 1184 N N . ILE A 1 159 ? -4.683 -4.600 11.008 1.00 98.12 159 ILE A N 1
ATOM 1185 C CA . ILE A 1 159 ? -4.116 -5.914 10.660 1.00 98.12 159 ILE A CA 1
ATOM 1186 C C . ILE A 1 159 ? -4.694 -6.419 9.338 1.00 98.12 159 ILE A C 1
ATOM 1188 O O . ILE A 1 159 ? -3.935 -6.828 8.460 1.00 98.12 159 ILE A O 1
ATOM 1192 N N . ILE A 1 160 ? -6.022 -6.397 9.187 1.00 95.81 160 ILE A N 1
ATOM 1193 C CA . ILE A 1 160 ? -6.691 -6.902 7.982 1.00 95.81 160 ILE A CA 1
ATOM 1194 C C . ILE A 1 160 ? -6.274 -6.087 6.757 1.00 95.81 160 ILE A C 1
ATOM 1196 O O . ILE A 1 160 ? -5.915 -6.669 5.733 1.00 95.81 160 ILE A O 1
ATOM 1200 N N . GLN A 1 161 ? -6.268 -4.757 6.871 1.00 92.31 161 GLN A N 1
ATOM 1201 C CA . GLN A 1 161 ? -5.889 -3.880 5.765 1.00 92.31 161 GLN A CA 1
ATOM 1202 C C . GLN A 1 161 ? -4.416 -4.050 5.385 1.00 92.31 161 GLN A C 1
ATOM 1204 O O . GLN A 1 161 ? -4.121 -4.259 4.212 1.00 92.31 161 GLN A O 1
ATOM 1209 N N . GLY A 1 162 ? -3.502 -4.046 6.362 1.00 93.19 162 GLY A N 1
ATOM 1210 C CA . GLY A 1 162 ? -2.075 -4.269 6.116 1.00 93.19 162 GLY A CA 1
ATOM 1211 C C . GLY A 1 162 ? -1.797 -5.647 5.513 1.00 93.19 162 GLY A C 1
ATOM 1212 O O . GLY A 1 162 ? -0.995 -5.770 4.597 1.00 93.19 162 GLY A O 1
ATOM 1213 N N . SER A 1 163 ? -2.515 -6.688 5.945 1.00 95.69 163 SER A N 1
ATOM 1214 C CA . SER A 1 163 ? -2.366 -8.041 5.386 1.00 95.69 163 SER A CA 1
ATOM 1215 C C . SER A 1 163 ? -2.836 -8.128 3.933 1.00 95.69 163 SER A C 1
ATOM 1217 O O . SER A 1 163 ? -2.198 -8.789 3.114 1.00 95.69 163 SER A O 1
ATOM 1219 N N . ALA A 1 164 ? -3.949 -7.468 3.600 1.00 90.50 164 ALA A N 1
ATOM 1220 C CA . ALA A 1 164 ? -4.461 -7.430 2.234 1.00 90.50 164 ALA A CA 1
ATOM 1221 C C . ALA A 1 164 ? -3.504 -6.681 1.294 1.00 90.50 164 ALA A C 1
ATOM 1223 O O . ALA A 1 164 ? -3.218 -7.173 0.201 1.00 90.50 164 ALA A O 1
ATOM 1224 N N . LEU A 1 165 ? -2.988 -5.530 1.738 1.00 88.88 165 LEU A N 1
ATOM 1225 C CA . LEU A 1 165 ? -1.990 -4.746 1.010 1.00 88.88 165 LEU A CA 1
ATOM 1226 C C . LEU A 1 165 ? -0.723 -5.574 0.777 1.00 88.88 165 LEU A C 1
ATOM 1228 O O . LEU A 1 165 ? -0.407 -5.861 -0.379 1.00 88.88 165 LEU A O 1
ATOM 1232 N N . LEU A 1 166 ? -0.139 -6.144 1.838 1.00 93.56 166 LEU A N 1
ATOM 1233 C CA . LEU A 1 166 ? 1.080 -6.958 1.774 1.00 93.56 166 LEU A CA 1
ATOM 1234 C C . LEU A 1 166 ? 1.045 -8.021 0.660 1.00 93.56 166 LEU A C 1
ATOM 1236 O O . LEU A 1 166 ? 2.026 -8.224 -0.061 1.00 93.56 166 LEU A O 1
ATOM 1240 N N . VAL A 1 167 ? -0.091 -8.709 0.488 1.00 92.88 167 VAL A N 1
ATOM 1241 C CA . VAL A 1 167 ? -0.274 -9.696 -0.589 1.00 92.88 167 VAL A CA 1
ATOM 1242 C C . VAL A 1 167 ? -0.269 -9.026 -1.967 1.00 92.88 167 VAL A C 1
ATOM 1244 O O . VAL A 1 167 ? 0.402 -9.500 -2.890 1.00 92.88 167 VAL A O 1
ATOM 1247 N N . LEU A 1 168 ? -1.009 -7.929 -2.130 1.00 89.19 168 LEU A N 1
ATOM 1248 C CA . LEU A 1 168 ? -1.112 -7.194 -3.389 1.00 89.19 168 LEU A CA 1
ATOM 1249 C C . LEU A 1 168 ? 0.214 -6.536 -3.796 1.00 89.19 168 LEU A C 1
ATOM 1251 O O . LEU A 1 168 ? 0.600 -6.643 -4.966 1.00 89.19 168 LEU A O 1
ATOM 1255 N N . GLU A 1 169 ? 0.932 -5.879 -2.881 1.00 91.81 169 GLU A N 1
ATOM 1256 C CA . GLU A 1 169 ? 2.265 -5.340 -3.174 1.00 91.81 169 GLU A CA 1
ATOM 1257 C C . GLU A 1 169 ? 3.286 -6.452 -3.403 1.00 91.81 169 GLU A C 1
ATOM 1259 O O . GLU A 1 169 ? 4.126 -6.326 -4.296 1.00 91.81 169 GLU A O 1
ATOM 1264 N N . GLY A 1 170 ? 3.183 -7.579 -2.693 1.00 92.12 170 GLY A N 1
ATOM 1265 C CA . GLY A 1 170 ? 4.096 -8.711 -2.860 1.00 92.12 170 GLY A CA 1
ATOM 1266 C C . GLY A 1 170 ? 4.064 -9.265 -4.282 1.00 92.12 170 GLY A C 1
ATOM 1267 O O . GLY A 1 170 ? 5.107 -9.462 -4.914 1.00 92.12 170 GLY A O 1
ATOM 1268 N N . LEU A 1 171 ? 2.864 -9.439 -4.841 1.00 93.50 171 LEU A N 1
ATOM 1269 C CA . LEU A 1 171 ? 2.685 -9.877 -6.228 1.00 93.50 171 LEU A CA 1
ATOM 1270 C C . LEU A 1 171 ? 3.267 -8.875 -7.236 1.00 93.50 171 LEU A C 1
ATOM 1272 O O . LEU A 1 171 ? 3.904 -9.272 -8.217 1.00 93.50 171 LEU A O 1
ATOM 1276 N N . GLN A 1 172 ? 3.086 -7.577 -6.999 1.00 92.50 172 GLN A N 1
ATOM 1277 C CA . GLN A 1 172 ? 3.641 -6.539 -7.869 1.00 92.50 172 GLN A CA 1
ATOM 1278 C C . GLN A 1 172 ? 5.159 -6.457 -7.791 1.00 92.50 172 GLN A C 1
ATOM 1280 O O . GLN A 1 172 ? 5.819 -6.308 -8.821 1.00 92.50 172 GLN A O 1
ATOM 1285 N N . TRP A 1 173 ? 5.714 -6.583 -6.589 1.00 95.56 173 TRP A N 1
ATOM 1286 C CA . TRP A 1 173 ? 7.148 -6.582 -6.347 1.00 95.56 173 TRP A CA 1
ATOM 1287 C C . TRP A 1 173 ? 7.823 -7.744 -7.082 1.00 95.56 173 TRP A C 1
ATOM 1289 O O . TRP A 1 173 ? 8.825 -7.543 -7.775 1.00 95.56 173 TRP A O 1
ATOM 1299 N N . LEU A 1 174 ? 7.214 -8.936 -7.056 1.00 95.25 174 LEU A N 1
ATOM 1300 C CA . LEU A 1 174 ? 7.651 -10.079 -7.865 1.00 95.25 174 LEU A CA 1
ATOM 1301 C C . LEU A 1 174 ? 7.581 -9.783 -9.371 1.00 95.25 174 LEU A C 1
ATOM 1303 O O . LEU A 1 174 ? 8.499 -10.137 -10.114 1.00 95.25 174 LEU A O 1
ATOM 1307 N N . GLY A 1 175 ? 6.519 -9.117 -9.831 1.00 94.88 175 GLY A N 1
ATOM 1308 C CA . GLY A 1 175 ? 6.398 -8.660 -11.218 1.00 94.88 175 GLY A CA 1
ATOM 1309 C C . GLY A 1 175 ? 7.508 -7.681 -11.616 1.00 94.88 175 GLY A C 1
ATOM 1310 O O . GLY A 1 175 ? 8.119 -7.828 -12.675 1.00 94.88 175 GLY A O 1
ATOM 1311 N N . SER A 1 176 ? 7.826 -6.730 -10.738 1.00 95.44 176 SER A N 1
ATOM 1312 C CA . SER A 1 176 ? 8.911 -5.766 -10.929 1.00 95.44 176 SER A CA 1
ATOM 1313 C C . SER A 1 176 ? 10.280 -6.435 -10.989 1.00 95.44 176 SER A C 1
ATOM 1315 O O . SER A 1 176 ? 11.073 -6.158 -11.890 1.00 95.44 176 SER A O 1
ATOM 1317 N N . ARG A 1 177 ? 10.530 -7.411 -10.111 1.00 95.25 177 ARG A N 1
ATOM 1318 C CA . ARG A 1 177 ? 11.760 -8.209 -10.133 1.00 95.25 177 ARG A CA 1
ATOM 1319 C C . ARG A 1 177 ? 11.957 -8.925 -11.473 1.00 95.25 177 ARG A C 1
ATOM 1321 O O . ARG A 1 177 ? 13.032 -8.838 -12.060 1.00 95.25 177 ARG A O 1
ATOM 1328 N N . LYS A 1 178 ? 10.901 -9.544 -12.016 1.00 95.56 178 LYS A N 1
ATOM 1329 C CA . LYS A 1 178 ? 10.945 -10.190 -13.342 1.00 95.56 178 LYS A CA 1
ATOM 1330 C C . LYS A 1 178 ? 11.264 -9.199 -14.468 1.00 95.56 178 LYS A C 1
ATOM 1332 O O . LYS A 1 178 ? 12.000 -9.549 -15.393 1.00 95.56 178 LYS A O 1
ATOM 1337 N N . ARG A 1 179 ? 10.731 -7.971 -14.416 1.00 95.25 179 ARG A N 1
ATOM 1338 C CA . ARG A 1 179 ? 11.061 -6.911 -15.389 1.00 95.25 179 ARG A CA 1
ATOM 1339 C C . ARG A 1 179 ? 12.511 -6.449 -15.265 1.00 95.25 179 ARG A C 1
ATOM 1341 O O . ARG A 1 179 ? 13.172 -6.297 -16.289 1.00 95.25 179 ARG A O 1
ATOM 1348 N N . LEU A 1 180 ? 13.040 -6.308 -14.048 1.00 95.25 180 LEU A N 1
ATOM 1349 C CA . LEU A 1 180 ? 14.459 -5.998 -13.831 1.00 95.25 180 LEU A CA 1
ATOM 1350 C C . LEU A 1 180 ? 15.382 -7.062 -14.435 1.00 95.25 180 LEU A C 1
ATOM 1352 O O . LEU A 1 180 ? 16.351 -6.704 -15.106 1.00 95.25 180 LEU A O 1
ATOM 1356 N N . ASP A 1 181 ? 15.054 -8.345 -14.270 1.00 93.75 181 ASP A N 1
ATOM 1357 C CA . ASP A 1 181 ? 15.826 -9.445 -14.858 1.00 93.75 181 ASP A CA 1
ATOM 1358 C C . ASP A 1 181 ? 15.782 -9.417 -16.395 1.00 93.75 181 ASP A C 1
ATOM 1360 O O . ASP A 1 181 ? 16.801 -9.638 -17.054 1.00 93.75 181 ASP A O 1
ATOM 1364 N N . ARG A 1 182 ? 14.617 -9.106 -16.986 1.00 92.50 182 ARG A N 1
ATOM 1365 C CA . ARG A 1 182 ? 14.475 -8.910 -18.441 1.00 92.50 182 ARG A CA 1
ATOM 1366 C C . ARG A 1 182 ? 15.334 -7.741 -18.936 1.00 92.50 182 ARG A C 1
ATOM 1368 O O . ARG A 1 182 ? 16.105 -7.918 -19.876 1.00 92.50 182 ARG A O 1
ATOM 1375 N N . LEU A 1 183 ? 15.284 -6.592 -18.260 1.00 90.62 183 LEU A N 1
ATOM 1376 C CA . LEU A 1 183 ? 16.107 -5.420 -18.591 1.00 90.62 183 LEU A CA 1
ATOM 1377 C C . LEU A 1 183 ? 17.613 -5.704 -18.465 1.00 90.62 183 LEU A C 1
ATOM 1379 O O . LEU A 1 183 ? 18.405 -5.209 -19.267 1.00 90.62 183 LEU A O 1
ATOM 1383 N N . ALA A 1 184 ? 18.024 -6.508 -17.481 1.00 89.69 184 ALA A N 1
ATOM 1384 C CA . ALA A 1 184 ? 19.418 -6.919 -17.328 1.00 89.69 184 ALA A CA 1
ATOM 1385 C C . ALA A 1 184 ? 19.886 -7.796 -18.500 1.00 89.69 184 ALA A C 1
ATOM 1387 O O . ALA A 1 184 ? 20.976 -7.574 -19.027 1.00 89.69 184 ALA A O 1
ATOM 1388 N N . ARG A 1 185 ? 19.048 -8.739 -18.957 1.00 87.56 185 ARG A N 1
ATOM 1389 C CA . ARG A 1 185 ? 19.347 -9.580 -20.128 1.00 87.56 185 ARG A CA 1
ATOM 1390 C C . ARG A 1 185 ? 19.498 -8.763 -21.410 1.00 87.56 185 ARG A C 1
ATOM 1392 O O . ARG A 1 185 ? 20.478 -8.966 -22.116 1.00 87.56 185 ARG A O 1
ATOM 1399 N N . LEU A 1 186 ? 18.608 -7.797 -21.654 1.00 85.56 186 LEU A N 1
ATOM 1400 C CA . LEU A 1 186 ? 18.691 -6.906 -22.822 1.00 85.56 186 LEU A CA 1
ATOM 1401 C C . LEU A 1 186 ? 19.987 -6.079 -22.842 1.00 85.56 186 LEU A C 1
ATOM 1403 O O . LEU A 1 186 ? 20.576 -5.844 -23.896 1.00 85.56 186 LEU A O 1
ATOM 1407 N N . ARG A 1 187 ? 20.472 -5.662 -21.667 1.00 78.69 187 ARG A N 1
ATOM 1408 C CA . ARG A 1 187 ? 21.755 -4.957 -21.543 1.00 78.69 187 ARG A CA 1
ATOM 1409 C C . ARG A 1 187 ? 22.948 -5.860 -21.861 1.00 78.69 187 ARG A C 1
ATOM 1411 O O . ARG A 1 187 ? 23.901 -5.392 -22.476 1.00 78.69 187 ARG A O 1
ATOM 1418 N N . LEU A 1 188 ? 22.903 -7.121 -21.432 1.00 79.69 188 LEU A N 1
ATOM 1419 C CA . LEU A 1 188 ? 23.958 -8.101 -21.707 1.00 79.69 188 LEU A CA 1
ATOM 1420 C C . LEU A 1 188 ? 24.001 -8.483 -23.192 1.00 79.69 188 LEU A C 1
ATOM 1422 O O . LEU A 1 188 ? 25.087 -8.594 -23.745 1.00 79.69 188 LEU A O 1
ATOM 1426 N N . SER A 1 189 ? 22.847 -8.620 -23.854 1.00 73.19 189 SER A N 1
ATOM 1427 C CA . SER A 1 189 ? 22.781 -8.903 -25.296 1.00 73.19 189 SER A CA 1
ATOM 1428 C C . SER A 1 189 ? 23.181 -7.712 -26.171 1.00 73.19 189 SER A C 1
ATOM 1430 O O . SER A 1 189 ? 23.646 -7.908 -27.289 1.00 73.19 189 SER A O 1
ATOM 1432 N N . ALA A 1 190 ? 23.003 -6.482 -25.681 1.00 66.50 190 ALA A N 1
ATOM 1433 C CA . ALA A 1 190 ? 23.414 -5.266 -26.384 1.00 66.50 190 ALA A CA 1
ATOM 1434 C C . ALA A 1 190 ? 24.914 -4.948 -26.235 1.00 66.50 190 ALA A C 1
ATOM 1436 O O . ALA A 1 190 ? 25.437 -4.132 -26.992 1.00 66.50 190 ALA A O 1
ATOM 1437 N N . GLN A 1 191 ? 25.624 -5.564 -25.280 1.00 60.12 191 GLN A N 1
ATOM 1438 C CA . GLN A 1 191 ? 27.081 -5.457 -25.216 1.00 60.12 191 GLN A CA 1
ATOM 1439 C C . GLN A 1 191 ? 27.682 -6.317 -26.337 1.00 60.12 191 GLN A C 1
ATOM 1441 O O . GLN A 1 191 ? 27.501 -7.536 -26.316 1.00 60.12 191 GLN A O 1
ATOM 1446 N N . PRO A 1 192 ? 28.401 -5.734 -27.319 1.00 52.88 192 PRO A N 1
ATOM 1447 C CA . PRO A 1 192 ? 29.130 -6.543 -28.283 1.00 52.88 192 PRO A CA 1
ATOM 1448 C C . PRO A 1 192 ? 30.091 -7.448 -27.512 1.00 52.88 192 PRO A C 1
ATOM 1450 O O . PRO A 1 192 ? 30.645 -7.026 -26.495 1.00 52.88 192 PRO A O 1
ATOM 1453 N N . ALA A 1 193 ? 30.278 -8.682 -27.986 1.00 49.16 193 ALA A N 1
ATOM 1454 C CA . ALA A 1 193 ? 31.209 -9.663 -27.435 1.00 49.16 193 ALA A CA 1
ATOM 1455 C C . ALA A 1 193 ? 32.665 -9.159 -27.525 1.00 49.16 193 ALA A C 1
ATOM 1457 O O . ALA A 1 193 ? 33.484 -9.673 -28.280 1.00 49.16 193 ALA A O 1
ATOM 1458 N N . ALA A 1 194 ? 33.017 -8.144 -26.740 1.00 49.19 194 ALA A N 1
ATOM 1459 C CA . ALA A 1 194 ? 34.345 -7.553 -26.674 1.00 49.19 194 ALA A CA 1
ATOM 1460 C C . ALA A 1 194 ? 35.372 -8.503 -26.025 1.00 49.19 194 ALA A C 1
ATOM 1462 O O . ALA A 1 194 ? 36.552 -8.181 -25.968 1.00 49.19 194 ALA A O 1
ATOM 1463 N N . GLY A 1 195 ? 34.941 -9.682 -25.558 1.00 46.81 195 GLY A N 1
ATOM 1464 C CA . GLY A 1 195 ? 35.806 -10.725 -25.002 1.00 46.81 195 GLY A CA 1
ATOM 1465 C C . GLY A 1 195 ? 36.213 -11.837 -25.976 1.00 46.81 195 GLY A C 1
ATOM 1466 O O . GLY A 1 195 ? 37.066 -12.640 -25.623 1.00 46.81 195 GLY A O 1
ATOM 1467 N N . GLY A 1 196 ? 35.632 -11.916 -27.183 1.00 41.25 196 GLY A N 1
ATOM 1468 C CA . GLY A 1 196 ? 35.880 -13.034 -28.113 1.00 41.25 196 GLY A CA 1
ATOM 1469 C C . GLY A 1 196 ? 36.983 -12.802 -29.155 1.00 41.25 196 GLY A C 1
ATOM 1470 O O . GLY A 1 196 ? 37.451 -13.751 -29.773 1.00 41.25 196 GLY A O 1
ATOM 1471 N N . GLY A 1 197 ? 37.408 -11.552 -29.366 1.00 43.09 197 GLY A N 1
ATOM 1472 C CA . GLY A 1 197 ? 38.276 -11.173 -30.492 1.00 43.09 197 GLY A CA 1
ATOM 1473 C C . GLY A 1 197 ? 39.787 -11.292 -30.264 1.00 43.09 197 GLY A C 1
ATOM 1474 O O . GLY A 1 197 ? 40.546 -11.055 -31.198 1.00 43.09 197 GLY A O 1
ATOM 1475 N N . LEU A 1 198 ? 40.247 -11.636 -29.055 1.00 42.69 198 LEU A N 1
ATOM 1476 C CA . LEU A 1 198 ? 41.681 -11.652 -28.713 1.00 42.69 198 LEU A CA 1
ATOM 1477 C C . LEU A 1 198 ? 42.323 -13.050 -28.664 1.00 42.69 198 LEU A C 1
ATOM 1479 O O . LEU A 1 198 ? 43.519 -13.144 -28.416 1.00 42.69 198 LEU A O 1
ATOM 1483 N N . LEU A 1 199 ? 41.580 -14.130 -28.938 1.00 46.25 199 LEU A N 1
ATOM 1484 C CA . LEU A 1 199 ? 42.112 -15.506 -28.896 1.00 46.25 199 LEU A CA 1
ATOM 1485 C C . LEU A 1 199 ? 42.303 -16.159 -30.280 1.00 46.25 199 LEU A C 1
ATOM 1487 O O . LEU A 1 199 ? 42.597 -17.345 -30.356 1.00 46.25 199 LEU A O 1
ATOM 1491 N N . GLY A 1 200 ? 42.156 -15.402 -31.374 1.00 42.97 200 GLY A N 1
ATOM 1492 C CA . GLY A 1 200 ? 42.235 -15.922 -32.749 1.00 42.97 200 GLY A CA 1
ATOM 1493 C C . GLY A 1 200 ? 43.531 -15.630 -33.516 1.00 42.97 200 GLY A C 1
ATOM 1494 O O . GLY A 1 200 ? 43.575 -15.887 -34.714 1.00 42.97 200 GLY A O 1
ATOM 1495 N N . LEU A 1 201 ? 44.567 -15.071 -32.882 1.00 48.47 201 LEU A N 1
ATOM 1496 C CA . LEU A 1 201 ? 45.836 -14.749 -33.551 1.00 48.47 201 LEU A CA 1
ATOM 1497 C C . LEU A 1 201 ? 47.007 -15.505 -32.925 1.00 48.47 201 LEU A C 1
ATOM 1499 O O . LEU A 1 201 ? 47.862 -14.905 -32.279 1.00 48.47 201 LEU A O 1
ATOM 1503 N N . THR A 1 202 ? 47.072 -16.816 -33.144 1.00 50.47 202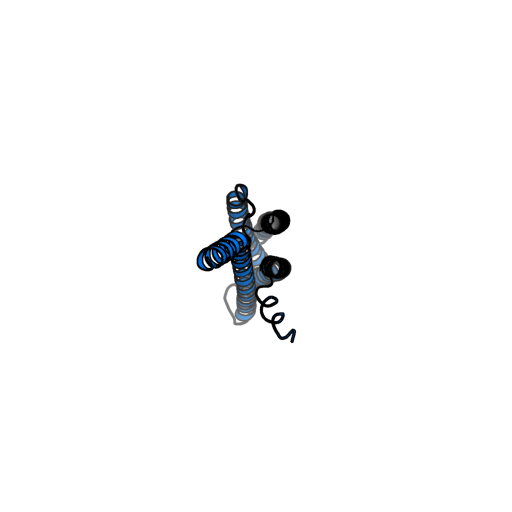 THR A N 1
ATOM 1504 C CA . THR A 1 202 ? 48.293 -17.587 -32.890 1.00 50.47 202 THR A CA 1
ATOM 1505 C C . THR A 1 202 ? 48.528 -18.660 -33.963 1.00 50.47 202 THR A C 1
ATOM 1507 O O . THR A 1 202 ? 47.840 -19.671 -34.024 1.00 50.47 202 THR A O 1
ATOM 1510 N N . TYR A 1 203 ? 49.578 -18.392 -34.751 1.00 43.84 203 TYR A N 1
ATOM 1511 C CA . TYR A 1 203 ? 50.434 -19.275 -35.560 1.00 43.84 203 TYR A CA 1
ATOM 1512 C C . TYR A 1 203 ? 49.896 -19.906 -36.858 1.00 43.84 203 TYR A C 1
ATOM 1514 O O . TYR A 1 203 ? 49.318 -20.987 -36.864 1.00 43.84 203 TYR A O 1
ATOM 1522 N N . SER A 1 204 ? 50.285 -19.298 -37.986 1.00 41.28 204 SER A N 1
ATOM 1523 C CA . SER A 1 204 ? 50.670 -20.025 -39.205 1.00 41.28 204 SER A CA 1
ATOM 1524 C C . SER A 1 204 ? 52.187 -19.883 -39.391 1.00 41.28 204 SER A C 1
ATOM 1526 O O . SER A 1 204 ? 52.680 -18.752 -39.380 1.00 41.28 204 SER A O 1
ATOM 1528 N N . TRP A 1 205 ? 52.901 -21.008 -39.502 1.00 54.34 205 TRP A N 1
ATOM 1529 C CA . TRP A 1 205 ? 54.311 -21.067 -39.915 1.00 54.34 205 TRP A CA 1
ATOM 1530 C C . TRP A 1 205 ? 54.453 -20.806 -41.413 1.00 54.34 205 TRP A C 1
ATOM 1532 O O . TRP A 1 205 ? 53.540 -21.234 -42.157 1.00 54.34 205 TRP A O 1
#